Protein AF-0000000076895905 (afdb_homodimer)

Organism: Aegilops tauschii subsp. strangulata (NCBI:txid200361)

Secondary structure (DSSP, 8-state):
--------EEEPSSTT---EEEGGGHHHHHHH-TTPPEE--STT---EE-HHHHHHHHHHTS---EEEE-TT-EEEEEE-SSEEEEEETTTTEEEEEEEEEETTEEEEEEEEE-SS--SS--EEEEEEEEPPPTTS----EEEEEESSPEEE---S---GGGSS--EEE-GGG-B-SSS-BEEEEEEEEE-/--------EEE-SSTT---EEEGGGHHHHHHH-TTPPEE--STT---EE-HHHHHHHHHHTS---EEEE-TT-EEEEEE-SSEEEEEETTTTEEEEEEEEEETTEEEEEEEEE-SS--SS--EEEEEEEEPPPTTS----EEEEEESSPEEE---S---GGGSS--EEE-GGG-BSSSS-BEEEEEEEEE-

Sequence (382 aa):
MDDVVLSSEMKCSYDGCQSYVPYHELDGHQRVCPHAPCFCMEPGCGFCGPPPALLGHLSVVHSVPVQKVQYGNVHRLRLSEAQCLLHAEEDDSVFLLAVGALGMATVVSAVCICAGASLEPRHAVKLRANGPPPPSSAAGSILLDTKAVTNSNRPGEVAVEELPSFLMVPPAYLAGSGASEVSLDVRIDRVMDDVVLSSEMKCSYDGCQSYVPYHELDGHQRVCPHAPCFCMEPGCGFCGPPPALLGHLSVVHSVPVQKVQYGNVHRLRLSEAQCLLHAEEDDSVFLLAVGALGMATVVSAVCICAGASLEPRHAVKLRANGPPPPSSAAGSILLDTKAVTNSNRPGEVAVEELPSFLMVPPAYLAGSGASEVSLDVRIDRV

Radius of gyration: 26.9 Å; Cα contacts (8 Å, |Δi|>4): 954; chains: 2; bounding box: 60×104×54 Å

Solvent-accessible surface area (backbone atoms only — not comparable to full-atom values): 20151 Å² total; per-residue (Å²): 129,80,79,67,73,67,70,56,60,35,68,52,86,35,70,87,43,85,50,64,34,40,62,92,44,41,66,64,47,54,44,42,26,73,41,28,58,21,34,37,39,50,76,94,50,83,54,65,30,52,53,63,56,43,52,52,43,40,35,67,76,66,60,37,50,77,40,81,47,54,73,75,42,78,43,83,43,76,42,71,58,54,51,37,36,36,36,30,70,90,78,60,45,38,31,39,39,35,44,43,73,58,87,80,24,38,32,39,26,61,32,31,44,35,35,16,56,55,87,65,58,49,31,20,38,36,42,34,37,53,27,46,64,75,90,79,25,49,34,26,37,37,37,30,40,31,66,24,39,48,66,41,35,58,64,33,67,78,60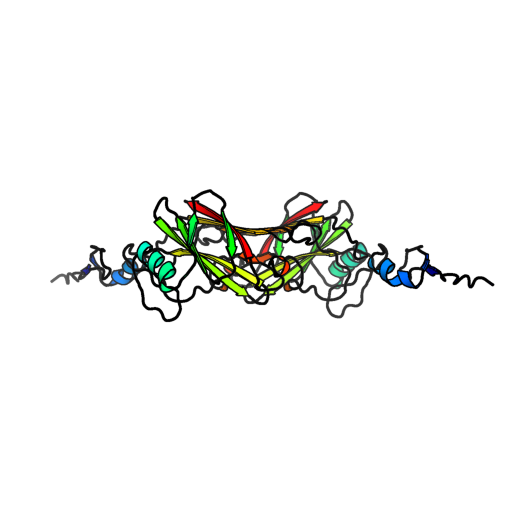,44,89,74,43,66,56,57,37,62,42,46,59,60,36,42,46,71,103,63,73,67,24,42,53,34,38,39,29,41,35,79,94,130,80,79,68,74,68,69,58,60,36,66,50,86,35,70,89,44,84,51,67,33,41,63,91,44,40,67,64,47,54,45,42,27,73,40,28,58,20,33,38,40,50,75,93,51,82,54,65,28,52,52,64,55,42,52,50,45,41,35,68,76,66,60,38,51,76,41,80,47,54,73,75,40,79,43,83,42,78,43,70,57,54,52,36,36,36,36,29,70,91,78,59,46,40,32,39,39,35,44,45,72,56,88,80,24,38,31,37,27,60,31,31,44,35,35,16,58,56,86,66,58,50,30,20,39,36,41,35,37,54,27,45,63,74,89,79,24,48,33,25,37,38,36,27,40,31,66,24,38,48,66,40,35,57,64,32,67,80,59,44,90,74,42,65,55,57,38,62,41,46,58,59,35,41,46,71,103,62,74,68,25,42,51,34,38,40,29,40,34,79,94

Structure (mmCIF, N/CA/C/O backbone):
data_AF-0000000076895905-model_v1
#
loop_
_entity.id
_entity.type
_entity.pdbx_description
1 polymer 'SIAH-type domain-containing protein'
#
loop_
_atom_site.group_PDB
_atom_site.id
_atom_site.type_symbol
_atom_site.label_atom_id
_atom_site.label_alt_id
_atom_site.label_comp_id
_atom_site.label_asym_id
_atom_site.label_entity_id
_atom_site.label_seq_id
_atom_site.pdbx_PDB_ins_code
_atom_site.Cartn_x
_atom_site.Cartn_y
_atom_site.Cartn_z
_atom_site.occupancy
_atom_site.B_iso_or_equiv
_atom_site.auth_seq_id
_atom_site.auth_comp_id
_atom_site.auth_asym_id
_atom_site.auth_atom_id
_atom_site.pdbx_PDB_model_num
ATOM 1 N N . MET A 1 1 ? -31.453 -49.281 -30.062 1 32.25 1 MET A N 1
ATOM 2 C CA . MET A 1 1 ? -30.047 -48.906 -30.188 1 32.25 1 MET A CA 1
ATOM 3 C C . MET A 1 1 ? -29.719 -47.688 -29.328 1 32.25 1 MET A C 1
ATOM 5 O O . MET A 1 1 ? -30.188 -46.594 -29.609 1 32.25 1 MET A O 1
ATOM 9 N N . ASP A 1 2 ? -29.703 -47.781 -28.047 1 40.47 2 ASP A N 1
ATOM 10 C CA . ASP A 1 2 ? -29.375 -46.719 -27.109 1 40.47 2 ASP A CA 1
ATOM 11 C C . ASP A 1 2 ? -28.078 -46.031 -27.484 1 40.47 2 ASP A C 1
ATOM 13 O O . ASP A 1 2 ? -27.047 -46.688 -27.703 1 40.47 2 ASP A O 1
ATOM 17 N N . ASP A 1 3 ? -28.047 -45 -28.281 1 42.84 3 ASP A N 1
ATOM 18 C CA . ASP A 1 3 ? -26.906 -44.156 -28.578 1 42.84 3 ASP A CA 1
ATOM 19 C C . ASP A 1 3 ? -25.984 -44 -27.359 1 42.84 3 ASP A C 1
ATOM 21 O O . ASP A 1 3 ? -26.344 -43.375 -26.375 1 42.84 3 ASP A O 1
ATOM 25 N N . VAL A 1 4 ? -25.438 -44.969 -26.953 1 50.47 4 VAL A N 1
ATOM 26 C CA . VAL A 1 4 ? -24.312 -44.875 -26.031 1 50.47 4 VAL A CA 1
ATOM 27 C C . VAL A 1 4 ? -23.375 -43.75 -26.5 1 50.47 4 VAL A C 1
ATOM 29 O O . VAL A 1 4 ? -22.734 -43.875 -27.547 1 50.47 4 VAL A O 1
ATOM 32 N N . VAL A 1 5 ? -23.766 -42.594 -26.562 1 50 5 VAL A N 1
ATOM 33 C CA . VAL A 1 5 ? -22.75 -41.531 -26.688 1 50 5 VAL A CA 1
ATOM 34 C C . VAL A 1 5 ? -21.484 -41.969 -25.938 1 50 5 VAL A C 1
ATOM 36 O O . VAL A 1 5 ? -21.484 -42.062 -24.719 1 50 5 VAL A O 1
ATOM 39 N N . LEU A 1 6 ? -20.828 -43 -26.188 1 50.66 6 LEU A N 1
ATOM 40 C CA . LEU A 1 6 ? -19.516 -43.375 -25.672 1 50.66 6 LEU A CA 1
ATOM 41 C C . LEU A 1 6 ? -18.656 -42.156 -25.438 1 50.66 6 LEU A C 1
ATOM 43 O O . LEU A 1 6 ? -18.328 -41.438 -26.391 1 50.66 6 LEU A O 1
ATOM 47 N N . SER A 1 7 ? -18.969 -41.406 -24.484 1 57.88 7 SER A N 1
ATOM 48 C CA . SER A 1 7 ? -18.172 -40.25 -24.125 1 57.88 7 SER A CA 1
ATOM 49 C C . SER A 1 7 ? -16.688 -40.531 -24.328 1 57.88 7 SER A C 1
ATOM 51 O O . SER A 1 7 ? -16.109 -41.375 -23.641 1 57.88 7 SER A O 1
ATOM 53 N N . SER A 1 8 ? -16.203 -40.594 -25.547 1 77.75 8 SER A N 1
ATOM 54 C CA . SER A 1 8 ? -14.805 -40.781 -25.875 1 77.75 8 SER A CA 1
ATOM 55 C C . SER A 1 8 ? -13.898 -40.031 -24.906 1 77.75 8 SER A C 1
ATOM 57 O O . SER A 1 8 ? -14.133 -38.875 -24.594 1 77.75 8 SER A O 1
ATOM 59 N N . GLU A 1 9 ? -13.297 -40.844 -24.047 1 86 9 GLU A N 1
ATOM 60 C CA . GLU A 1 9 ? -12.32 -40.281 -23.125 1 86 9 GLU A CA 1
ATOM 61 C C . GLU A 1 9 ? -11.031 -39.906 -23.844 1 86 9 GLU A C 1
ATOM 63 O O . GLU A 1 9 ? -10.672 -40.531 -24.859 1 86 9 GLU A O 1
ATOM 68 N N . MET A 1 10 ? -10.672 -38.812 -23.609 1 89.5 10 MET A N 1
ATOM 69 C CA . MET A 1 10 ? -9.398 -38.312 -24.141 1 89.5 10 MET A CA 1
ATOM 70 C C . MET A 1 10 ? -8.336 -38.281 -23.062 1 89.5 10 MET A C 1
ATOM 72 O O . MET A 1 10 ? -8.633 -37.969 -21.906 1 89.5 10 MET A O 1
ATOM 76 N N . LYS A 1 11 ? -7.191 -38.656 -23.438 1 90.69 11 LYS A N 1
ATOM 77 C CA . LYS A 1 11 ? -6.07 -38.562 -22.516 1 90.69 11 LYS A CA 1
ATOM 78 C C . LYS A 1 11 ? -5.598 -37.125 -22.344 1 90.69 11 LYS A C 1
ATOM 80 O O . LYS A 1 11 ? -5.543 -36.375 -23.328 1 90.69 11 LYS A O 1
ATOM 85 N N . CYS A 1 12 ? -5.309 -36.719 -21.141 1 91.19 12 CYS A N 1
ATOM 86 C CA . CYS A 1 12 ? -4.691 -35.406 -20.906 1 91.19 12 CYS A CA 1
ATOM 87 C C . CYS A 1 12 ? -3.389 -35.281 -21.688 1 91.19 12 CYS A C 1
ATOM 89 O O . CYS A 1 12 ? -2.586 -36.219 -21.734 1 91.19 12 CYS A O 1
ATOM 91 N N . SER A 1 13 ? -3.182 -34.188 -22.344 1 87.62 13 SER A N 1
ATOM 92 C CA . SER A 1 13 ? -2.037 -33.969 -23.219 1 87.62 13 SER A CA 1
ATOM 93 C C . SER A 1 13 ? -0.777 -33.656 -22.422 1 87.62 13 SER A C 1
ATOM 95 O O . SER A 1 13 ? 0.329 -33.656 -22.969 1 87.62 13 SER A O 1
ATOM 97 N N . TYR A 1 14 ? -0.902 -33.438 -21.141 1 88.38 14 TYR A N 1
ATOM 98 C CA . TYR A 1 14 ? 0.27 -33.062 -20.359 1 88.38 14 TYR A CA 1
ATOM 99 C C . TYR A 1 14 ? 1.076 -34.281 -19.953 1 88.38 14 TYR A C 1
ATOM 101 O O . TYR A 1 14 ? 0.521 -35.25 -19.422 1 88.38 14 TYR A O 1
ATOM 109 N N . ASP A 1 15 ? 2.312 -34.062 -20.203 1 81.75 15 ASP A N 1
ATOM 110 C CA . ASP A 1 15 ? 3.209 -35.188 -19.875 1 81.75 15 ASP A CA 1
ATOM 111 C C . ASP A 1 15 ? 3.113 -35.531 -18.406 1 81.75 15 ASP A C 1
ATOM 113 O O . ASP A 1 15 ? 3.125 -34.656 -17.531 1 81.75 15 ASP A O 1
ATOM 117 N N . GLY A 1 16 ? 2.957 -36.75 -18.188 1 84.06 16 GLY A N 1
ATOM 118 C CA . GLY A 1 16 ? 2.918 -37.25 -16.812 1 84.06 16 GLY A CA 1
ATOM 119 C C . GLY A 1 16 ? 1.508 -37.469 -16.297 1 84.06 16 GLY A C 1
ATOM 120 O O . GLY A 1 16 ? 1.31 -38.188 -15.32 1 84.06 16 GLY A O 1
ATOM 121 N N . CYS A 1 17 ? 0.601 -36.688 -16.938 1 88.88 17 CYS A N 1
ATOM 122 C CA . CYS A 1 17 ? -0.776 -36.938 -16.516 1 88.88 17 CYS A CA 1
ATOM 123 C C . CYS A 1 17 ? -1.335 -38.188 -17.125 1 88.88 17 CYS A C 1
ATOM 125 O O . CYS A 1 17 ? -1.248 -38.406 -18.344 1 88.88 17 CYS A O 1
ATOM 127 N N . GLN A 1 18 ? -1.965 -39.125 -16.359 1 89.88 18 GLN A N 1
ATOM 128 C CA . GLN A 1 18 ? -2.479 -40.406 -16.828 1 89.88 18 GLN A CA 1
ATOM 129 C C . GLN A 1 18 ? -4.004 -40.406 -16.859 1 89.88 18 GLN A C 1
ATOM 131 O O . GLN A 1 18 ? -4.625 -41.469 -17.016 1 89.88 18 GLN A O 1
ATOM 136 N N . SER A 1 19 ? -4.438 -39.156 -16.766 1 88.94 19 SER A N 1
ATOM 137 C CA . SER A 1 19 ? -5.891 -39.094 -16.672 1 88.94 19 SER A CA 1
ATOM 138 C C . SER A 1 19 ? -6.543 -39.156 -18.047 1 88.94 19 SER A C 1
ATOM 140 O O . SER A 1 19 ? -6.004 -38.656 -19.031 1 88.94 19 SER A O 1
ATOM 142 N N . TYR A 1 20 ? -7.641 -39.875 -18.125 1 90.5 20 TYR A N 1
ATOM 143 C CA . TYR A 1 20 ? -8.562 -39.875 -19.25 1 90.5 20 TYR A CA 1
ATOM 144 C C . TYR A 1 20 ? -9.883 -39.219 -18.875 1 90.5 20 TYR A C 1
ATOM 146 O O . TYR A 1 20 ? -10.523 -39.594 -17.906 1 90.5 20 TYR A O 1
ATOM 154 N N . VAL A 1 21 ? -10.117 -38.188 -19.578 1 90.12 21 VAL A N 1
ATOM 155 C CA . VAL A 1 21 ? -11.32 -37.438 -19.266 1 90.12 21 VAL A CA 1
ATOM 156 C C . VAL A 1 21 ? -12.18 -37.281 -20.516 1 90.12 21 VAL A C 1
ATOM 158 O O . VAL A 1 21 ? -11.672 -37.281 -21.641 1 90.12 21 VAL A O 1
ATOM 161 N N . PRO A 1 22 ? -13.469 -37.219 -20.203 1 90.19 22 PRO A N 1
ATOM 162 C CA . PRO A 1 22 ? -14.32 -36.906 -21.359 1 90.19 22 PRO A CA 1
ATOM 163 C C . PRO A 1 22 ? -13.906 -35.625 -22.078 1 90.19 22 PRO A C 1
ATOM 165 O O . PRO A 1 22 ? -13.391 -34.719 -21.453 1 90.19 22 PRO A O 1
ATOM 168 N N . TYR A 1 23 ? -14.148 -35.625 -23.344 1 86.56 23 TYR A N 1
ATOM 169 C CA . TYR A 1 23 ? -13.719 -34.5 -24.203 1 86.56 23 TYR A CA 1
ATOM 170 C C . TYR A 1 23 ? -14.227 -33.188 -23.656 1 86.56 23 TYR A C 1
ATOM 172 O O . TYR A 1 23 ? -13.492 -32.188 -23.656 1 86.56 23 TYR A O 1
ATOM 180 N N . HIS A 1 24 ? -15.367 -33.156 -23.188 1 88.69 24 HIS A N 1
ATOM 181 C CA . HIS A 1 24 ? -15.977 -31.891 -22.766 1 88.69 24 HIS A CA 1
ATOM 182 C C . HIS A 1 24 ? -15.422 -31.438 -21.422 1 88.69 24 HIS A C 1
ATOM 184 O O . HIS A 1 24 ? -15.656 -30.297 -21 1 88.69 24 HIS A O 1
ATOM 190 N N . GLU A 1 25 ? -14.648 -32.25 -20.766 1 90.12 25 GLU A N 1
ATOM 191 C CA . GLU A 1 25 ? -14.062 -31.922 -19.484 1 90.12 25 GLU A CA 1
ATOM 192 C C . GLU A 1 25 ? -12.555 -31.688 -19.609 1 90.12 25 GLU A C 1
ATOM 194 O O . GLU A 1 25 ? -11.883 -31.391 -18.625 1 90.12 25 GLU A O 1
ATOM 199 N N . LEU A 1 26 ? -12.07 -31.844 -20.781 1 88.31 26 LEU A N 1
ATOM 200 C CA . LEU A 1 26 ? -10.633 -31.812 -21 1 88.31 26 LEU A CA 1
ATOM 201 C C . LEU A 1 26 ? -10.055 -30.453 -20.609 1 88.31 26 LEU A C 1
ATOM 203 O O . LEU A 1 26 ? -9.062 -30.375 -19.891 1 88.31 26 LEU A O 1
ATOM 207 N N . ASP A 1 27 ? -10.664 -29.406 -21.031 1 85.19 27 ASP A N 1
ATOM 208 C CA . ASP A 1 27 ? -10.188 -28.062 -20.719 1 85.19 27 ASP A CA 1
ATOM 209 C C . ASP A 1 27 ? -10.195 -27.812 -19.219 1 85.19 27 ASP A C 1
ATOM 211 O O . ASP A 1 27 ? -9.266 -27.219 -18.672 1 85.19 27 ASP A O 1
ATOM 215 N N . GLY A 1 28 ? -11.227 -28.172 -18.641 1 85.12 28 GLY A N 1
ATOM 216 C CA . GLY A 1 28 ? -11.328 -28.031 -17.203 1 85.12 28 GLY A CA 1
ATOM 217 C C . GLY A 1 28 ? -10.234 -28.781 -16.453 1 85.12 28 GLY A C 1
ATOM 218 O O . GLY A 1 28 ? -9.625 -28.234 -15.523 1 85.12 28 GLY A O 1
ATOM 219 N N . HIS A 1 29 ? -10.039 -29.969 -16.891 1 87.44 29 HIS A N 1
ATOM 220 C CA . HIS A 1 29 ? -8.992 -30.781 -16.266 1 87.44 29 HIS A CA 1
ATOM 221 C C . HIS A 1 29 ? -7.621 -30.141 -16.469 1 87.44 29 HIS A C 1
ATOM 223 O O . HIS A 1 29 ? -6.855 -30 -15.508 1 87.44 29 HIS A O 1
ATOM 229 N N . GLN A 1 30 ? -7.391 -29.781 -17.672 1 84.88 30 GLN A N 1
ATOM 230 C CA . GLN A 1 30 ? -6.07 -29.266 -18 1 84.88 30 GLN A CA 1
ATOM 231 C C . GLN A 1 30 ? -5.785 -27.953 -17.25 1 84.88 30 GLN A C 1
ATOM 233 O O . GLN A 1 30 ? -4.629 -27.656 -16.953 1 84.88 30 GLN A O 1
ATOM 238 N N . ARG A 1 31 ? -6.785 -27.297 -16.875 1 82.56 31 ARG A N 1
ATOM 239 C CA . ARG A 1 31 ? -6.629 -26.047 -16.141 1 82.56 31 ARG A CA 1
ATOM 240 C C . ARG A 1 31 ? -6.129 -26.312 -14.719 1 82.56 31 ARG A C 1
ATOM 242 O O . ARG A 1 31 ? -5.434 -25.484 -14.133 1 82.56 31 ARG A O 1
ATOM 249 N N . VAL A 1 32 ? -6.41 -27.438 -14.344 1 82.88 32 VAL A N 1
ATOM 250 C CA . VAL A 1 32 ? -6.082 -27.688 -12.945 1 82.88 32 VAL A CA 1
ATOM 251 C C . VAL A 1 32 ? -5.113 -28.859 -12.844 1 82.88 32 VAL A C 1
ATOM 253 O O . VAL A 1 32 ? -4.785 -29.312 -11.742 1 82.88 32 VAL A O 1
ATOM 256 N N . CYS A 1 33 ? -4.66 -29.406 -13.922 1 86.62 33 CYS A N 1
ATOM 257 C CA . CYS A 1 33 ? -3.803 -30.594 -13.938 1 86.62 33 CYS A CA 1
ATOM 258 C C . CYS A 1 33 ? -2.457 -30.297 -13.281 1 86.62 33 CYS A C 1
ATOM 260 O O . CYS A 1 33 ? -1.782 -29.328 -13.656 1 86.62 33 CYS A O 1
ATOM 262 N N . PRO A 1 34 ? -2.08 -31 -12.359 1 84.31 34 PRO A N 1
ATOM 263 C CA . PRO A 1 34 ? -0.791 -30.781 -11.703 1 84.31 34 PRO A CA 1
ATOM 264 C C . PRO A 1 34 ? 0.397 -31.016 -12.633 1 84.31 34 PRO A C 1
ATOM 266 O O . PRO A 1 34 ? 1.536 -30.719 -12.273 1 84.31 34 PRO A O 1
ATOM 269 N N . HIS A 1 35 ? 0.061 -31.516 -13.836 1 87.5 35 HIS A N 1
ATOM 270 C CA . HIS A 1 35 ? 1.135 -31.797 -14.781 1 87.5 35 HIS A CA 1
ATOM 271 C C . HIS A 1 35 ? 1.243 -30.719 -15.844 1 87.5 35 HIS A C 1
ATOM 273 O O . HIS A 1 35 ? 2.045 -30.828 -16.781 1 87.5 35 HIS A O 1
ATOM 279 N N . ALA A 1 36 ? 0.364 -29.797 -15.672 1 88.62 36 ALA A N 1
ATOM 280 C CA . ALA A 1 36 ? 0.445 -28.688 -16.609 1 88.62 36 ALA A CA 1
ATOM 281 C C . ALA A 1 36 ? 1.799 -27.984 -16.516 1 88.62 36 ALA A C 1
ATOM 283 O O . ALA A 1 36 ? 2.369 -27.859 -15.43 1 88.62 36 ALA A O 1
ATOM 284 N N . PRO A 1 37 ? 2.316 -27.594 -17.672 1 88.75 37 PRO A N 1
ATOM 285 C CA . PRO A 1 37 ? 3.607 -26.906 -17.625 1 88.75 37 PRO A CA 1
ATOM 286 C C . PRO A 1 37 ? 3.504 -25.5 -17.047 1 88.75 37 PRO A C 1
ATOM 288 O O . PRO A 1 37 ? 2.422 -24.906 -17.047 1 88.75 37 PRO A O 1
ATOM 291 N N . CYS A 1 38 ? 4.598 -25.094 -16.5 1 92.44 38 CYS A N 1
ATOM 292 C CA . CYS A 1 38 ? 4.793 -23.672 -16.172 1 92.44 38 CYS A CA 1
ATOM 293 C C . CYS A 1 38 ? 5.656 -22.984 -17.219 1 92.44 38 CYS A C 1
ATOM 295 O O . CYS A 1 38 ? 6.562 -23.609 -17.797 1 92.44 38 CYS A O 1
ATOM 297 N N . PHE A 1 39 ? 5.367 -21.781 -17.438 1 93.94 39 PHE A N 1
ATOM 298 C CA . PHE A 1 39 ? 6.02 -21.094 -18.531 1 93.94 39 PHE A CA 1
ATOM 299 C C . PHE A 1 39 ? 6.945 -19.984 -18.031 1 93.94 39 PHE A C 1
ATOM 301 O O . PHE A 1 39 ? 6.684 -19.391 -16.984 1 93.94 39 PHE A O 1
ATOM 308 N N . CYS A 1 40 ? 8.055 -19.781 -18.828 1 96.25 40 CYS A N 1
ATOM 309 C CA . CYS A 1 40 ? 8.969 -18.688 -18.531 1 96.25 40 CYS A CA 1
ATOM 310 C C . CYS A 1 40 ? 8.266 -17.344 -18.656 1 96.25 40 CYS A C 1
ATOM 312 O O . CYS A 1 40 ? 7.59 -17.078 -19.656 1 96.25 40 CYS A O 1
ATOM 314 N N . MET A 1 41 ? 8.43 -16.5 -17.672 1 92.81 41 MET A N 1
ATOM 315 C CA . MET A 1 41 ? 7.723 -15.227 -17.609 1 92.81 41 MET A CA 1
ATOM 316 C C . MET A 1 41 ? 8.516 -14.133 -18.312 1 92.81 41 MET A C 1
ATOM 318 O O . MET A 1 41 ? 8.055 -12.992 -18.422 1 92.81 41 MET A O 1
ATOM 322 N N . GLU A 1 42 ? 9.703 -14.461 -18.828 1 94.06 42 GLU A N 1
ATOM 323 C CA . GLU A 1 42 ? 10.484 -13.492 -19.594 1 94.06 42 GLU A CA 1
ATOM 324 C C . GLU A 1 42 ? 9.883 -13.266 -20.984 1 94.06 42 GLU A C 1
ATOM 326 O O . GLU A 1 42 ? 9.641 -14.219 -21.719 1 94.06 42 GLU A O 1
ATOM 331 N N . PRO A 1 43 ? 9.703 -11.992 -21.219 1 91.69 43 PRO A N 1
ATOM 332 C CA . PRO A 1 43 ? 9.102 -11.711 -22.516 1 91.69 43 PRO A CA 1
ATOM 333 C C . PRO A 1 43 ? 9.875 -12.328 -23.672 1 91.69 43 PRO A C 1
ATOM 335 O O . PRO A 1 43 ? 11.102 -12.18 -23.75 1 91.69 43 PRO A O 1
ATOM 338 N N . GLY A 1 44 ? 9.141 -13.008 -24.547 1 92.75 44 GLY A N 1
ATOM 339 C CA . GLY A 1 44 ? 9.734 -13.555 -25.766 1 92.75 44 GLY A CA 1
ATOM 340 C C . GLY A 1 44 ? 10.336 -14.93 -25.562 1 92.75 44 GLY A C 1
ATOM 341 O O . GLY A 1 44 ? 10.781 -15.562 -26.531 1 92.75 44 GLY A O 1
ATOM 342 N N . CYS A 1 45 ? 10.43 -15.375 -24.391 1 95.5 45 CYS A N 1
ATOM 343 C CA . CYS A 1 45 ? 11.023 -16.688 -24.141 1 95.5 45 CYS A CA 1
ATOM 344 C C . CYS A 1 45 ? 9.961 -17.781 -24.203 1 95.5 45 CYS A C 1
ATOM 346 O O . CYS A 1 45 ? 8.891 -17.656 -23.594 1 95.5 45 CYS A O 1
ATOM 348 N N . GLY A 1 46 ? 10.164 -18.922 -24.781 1 94.5 46 GLY A N 1
ATOM 349 C CA . GLY A 1 46 ? 9.203 -20 -25 1 94.5 46 GLY A CA 1
ATOM 350 C C . GLY A 1 46 ? 9.445 -21.203 -24.109 1 94.5 46 GLY A C 1
ATOM 351 O O . GLY A 1 46 ? 8.75 -22.219 -24.219 1 94.5 46 GLY A O 1
ATOM 352 N N . PHE A 1 47 ? 10.375 -21.078 -23.219 1 95.88 47 PHE A N 1
ATOM 353 C CA . PHE A 1 47 ? 10.695 -22.219 -22.344 1 95.88 47 PHE A CA 1
ATOM 354 C C . PHE A 1 47 ? 9.492 -22.594 -21.5 1 95.88 47 PHE A C 1
ATOM 356 O O . PHE A 1 47 ? 8.766 -21.734 -21.016 1 95.88 47 PHE A O 1
ATOM 363 N N . CYS A 1 48 ? 9.25 -23.828 -21.266 1 92.94 48 CYS A N 1
ATOM 364 C CA . CYS A 1 48 ? 8.234 -24.328 -20.344 1 92.94 48 CYS A CA 1
ATOM 365 C C . CYS A 1 48 ? 8.695 -25.625 -19.688 1 92.94 48 CYS A C 1
ATOM 367 O O . CYS A 1 48 ? 9.516 -26.359 -20.25 1 92.94 48 CYS A O 1
ATOM 369 N N . GLY A 1 49 ? 8.25 -25.891 -18.547 1 90.81 49 GLY A N 1
ATOM 370 C CA . GLY A 1 49 ? 8.586 -27.078 -17.766 1 90.81 49 GLY A CA 1
ATOM 371 C C . GLY A 1 49 ? 8.023 -27.047 -16.359 1 90.81 49 GLY A C 1
ATOM 372 O O . GLY A 1 49 ? 7.227 -26.172 -16.016 1 90.81 49 GLY A O 1
ATOM 373 N N . PRO A 1 50 ? 8.32 -28.094 -15.609 1 88.19 50 PRO A N 1
ATOM 374 C CA . PRO A 1 50 ? 7.895 -28.062 -14.211 1 88.19 50 PRO A CA 1
ATOM 375 C C . PRO A 1 50 ? 8.555 -26.938 -13.414 1 88.19 50 PRO A C 1
ATOM 377 O O . PRO A 1 50 ? 9.57 -26.391 -13.844 1 88.19 50 PRO A O 1
ATOM 380 N N . PRO A 1 51 ? 8.047 -26.641 -12.281 1 88.56 51 PRO A N 1
ATOM 381 C CA . PRO A 1 51 ? 8.516 -25.484 -11.508 1 88.56 51 PRO A CA 1
ATOM 382 C C . PRO A 1 51 ? 10.008 -25.547 -11.203 1 88.56 51 PRO A C 1
ATOM 384 O O . PRO A 1 51 ? 10.719 -24.547 -11.383 1 88.56 51 PRO A O 1
ATOM 387 N N . PRO A 1 52 ? 10.555 -26.641 -10.82 1 88 52 PRO A N 1
ATOM 388 C CA . PRO A 1 52 ? 12 -26.656 -10.562 1 88 52 PRO A CA 1
ATOM 389 C C . PRO A 1 52 ? 12.82 -26.375 -11.82 1 88 52 PRO A C 1
ATOM 391 O O . PRO A 1 52 ? 13.859 -25.719 -11.75 1 88 52 PRO A O 1
ATOM 394 N N . ALA A 1 53 ? 12.367 -26.922 -12.914 1 92.44 53 ALA A N 1
ATOM 395 C CA . ALA A 1 53 ? 13.07 -26.641 -14.164 1 92.44 53 ALA A CA 1
ATOM 396 C C . ALA A 1 53 ? 12.977 -25.172 -14.539 1 92.44 53 ALA A C 1
ATOM 398 O O . ALA A 1 53 ? 13.938 -24.594 -15.047 1 92.44 53 ALA A O 1
ATOM 399 N N . LEU A 1 54 ? 11.867 -24.656 -14.328 1 94.25 54 LEU A N 1
ATOM 400 C CA . LEU A 1 54 ? 11.664 -23.234 -14.602 1 94.25 54 LEU A CA 1
ATOM 401 C C . LEU A 1 54 ? 12.562 -22.375 -13.719 1 94.25 54 LEU A C 1
ATOM 403 O O . LEU A 1 54 ? 13.133 -21.391 -14.18 1 94.25 54 LEU A O 1
ATOM 407 N N . LEU A 1 55 ? 12.695 -22.75 -12.469 1 95.69 55 LEU A N 1
ATOM 408 C CA . LEU A 1 55 ? 13.594 -22.062 -11.539 1 95.69 55 LEU A CA 1
ATOM 409 C C . LEU A 1 55 ? 15.016 -22.016 -12.102 1 95.69 55 LEU A C 1
ATOM 411 O O . LEU A 1 55 ? 15.633 -20.953 -12.141 1 95.69 55 LEU A O 1
ATOM 415 N N . GLY A 1 56 ? 15.477 -23.188 -12.508 1 96.44 56 GLY A N 1
ATOM 416 C CA . GLY A 1 56 ? 16.797 -23.25 -13.102 1 96.44 56 GLY A CA 1
ATOM 417 C C . GLY A 1 56 ? 16.938 -22.406 -14.352 1 96.44 56 GLY A C 1
ATOM 418 O O . GLY A 1 56 ? 17.938 -21.703 -14.516 1 96.44 56 GLY A O 1
ATOM 419 N N . HIS A 1 57 ? 16 -22.438 -15.195 1 97.19 57 HIS A N 1
ATOM 420 C CA . HIS A 1 57 ? 16 -21.688 -16.453 1 97.19 57 HIS A CA 1
ATOM 421 C C . HIS A 1 57 ? 16.094 -20.188 -16.188 1 97.19 57 HIS A C 1
ATOM 423 O O . HIS A 1 57 ? 16.953 -19.5 -16.75 1 97.19 57 HIS A O 1
ATOM 429 N N . LEU A 1 58 ? 15.25 -19.688 -15.297 1 96.69 58 LEU A N 1
ATOM 430 C CA . LEU A 1 58 ? 15.195 -18.266 -14.992 1 96.69 58 LEU A CA 1
ATOM 431 C C . LEU A 1 58 ? 16.5 -17.797 -14.336 1 96.69 58 LEU A C 1
ATOM 433 O O . LEU A 1 58 ? 17.016 -16.734 -14.648 1 96.69 58 LEU A O 1
ATOM 437 N N . SER A 1 59 ? 17 -18.594 -13.523 1 97.19 59 SER A N 1
ATOM 438 C CA . SER A 1 59 ? 18.203 -18.234 -12.789 1 97.19 59 SER A CA 1
ATOM 439 C C . SER A 1 59 ? 19.438 -18.281 -13.695 1 97.19 59 SER A C 1
ATOM 441 O O . SER A 1 59 ? 20.281 -17.375 -13.664 1 97.19 59 SER A O 1
ATOM 443 N N . VAL A 1 60 ? 19.531 -19.219 -14.508 1 97.31 60 VAL A N 1
ATOM 444 C CA . VAL A 1 60 ? 20.75 -19.453 -15.258 1 97.31 60 VAL A CA 1
ATOM 445 C C . VAL A 1 60 ? 20.688 -18.734 -16.594 1 97.31 60 VAL A C 1
ATOM 447 O O . VAL A 1 60 ? 21.641 -18.047 -16.984 1 97.31 60 VAL A O 1
ATOM 450 N N . VAL A 1 61 ? 19.609 -18.891 -17.25 1 97.38 61 VAL A N 1
ATOM 451 C CA . VAL A 1 61 ? 19.5 -18.359 -18.609 1 97.38 61 VAL A CA 1
ATOM 452 C C . VAL A 1 61 ? 19.188 -16.875 -18.547 1 97.38 61 VAL A C 1
ATOM 454 O O . VAL A 1 61 ? 19.75 -16.094 -19.328 1 97.38 61 VAL A O 1
ATOM 457 N N . HIS A 1 62 ? 18.359 -16.484 -17.609 1 96.75 62 HIS A N 1
ATOM 458 C CA . HIS A 1 62 ? 17.922 -15.094 -17.594 1 96.75 62 HIS A CA 1
ATOM 459 C C . HIS A 1 62 ? 18.531 -14.352 -16.406 1 96.75 62 HIS A C 1
ATOM 461 O O . HIS A 1 62 ? 18.203 -13.188 -16.172 1 96.75 62 HIS A O 1
ATOM 467 N N . SER A 1 63 ? 19.312 -14.945 -15.617 1 96.81 63 SER A N 1
ATOM 468 C CA . SER A 1 63 ? 20.062 -14.359 -14.516 1 96.81 63 SER A CA 1
ATOM 469 C C . SER A 1 63 ? 19.125 -13.734 -13.477 1 96.81 63 SER A C 1
ATOM 471 O O . SER A 1 63 ? 19.438 -12.695 -12.898 1 96.81 63 SER A O 1
ATOM 473 N N . VAL A 1 64 ? 17.984 -14.305 -13.312 1 96.38 64 VAL A N 1
ATOM 474 C CA . VAL A 1 64 ? 17.078 -13.836 -12.266 1 96.38 64 VAL A CA 1
ATOM 475 C C . VAL A 1 64 ? 17.594 -14.273 -10.898 1 96.38 64 VAL A C 1
ATOM 477 O O . VAL A 1 64 ? 17.875 -15.453 -10.68 1 96.38 64 VAL A O 1
ATOM 480 N N . PRO A 1 65 ? 17.75 -13.312 -9.977 1 97 65 PRO A N 1
ATOM 481 C CA . PRO A 1 65 ? 18.25 -13.68 -8.656 1 97 65 PRO A CA 1
ATOM 482 C C . PRO A 1 65 ? 17.344 -14.664 -7.93 1 97 65 PRO A C 1
ATOM 484 O O . PRO A 1 65 ? 16.125 -14.602 -8.062 1 97 65 PRO A O 1
ATOM 487 N N . VAL A 1 66 ? 17.984 -15.516 -7.145 1 97.19 66 VAL A N 1
ATOM 488 C CA . VAL A 1 66 ? 17.266 -16.516 -6.367 1 97.19 66 VAL A CA 1
ATOM 489 C C . VAL A 1 66 ? 17.578 -16.344 -4.883 1 97.19 66 VAL A C 1
ATOM 491 O O . VAL A 1 66 ? 18.75 -16.219 -4.508 1 97.19 66 VAL A O 1
ATOM 494 N N . GLN A 1 67 ? 16.562 -16.344 -4.094 1 97.44 67 GLN A N 1
ATOM 495 C CA . GLN A 1 67 ? 16.672 -16.344 -2.639 1 97.44 67 GLN A CA 1
ATOM 496 C C . GLN A 1 67 ? 16.031 -17.578 -2.027 1 97.44 67 GLN A C 1
ATOM 498 O O . GLN A 1 67 ? 14.867 -17.875 -2.287 1 97.44 67 GLN A O 1
ATOM 503 N N . LYS A 1 68 ? 16.812 -18.266 -1.254 1 97.56 68 LYS A N 1
ATOM 504 C CA . LYS A 1 68 ? 16.234 -19.359 -0.494 1 97.56 68 LYS A CA 1
ATOM 505 C C . LYS A 1 68 ? 15.406 -18.844 0.683 1 97.56 68 LYS A C 1
ATOM 507 O O . LYS A 1 68 ? 15.805 -17.891 1.359 1 97.56 68 LYS A O 1
ATOM 512 N N . VAL A 1 69 ? 14.242 -19.531 0.888 1 97.62 69 VAL A N 1
ATOM 513 C CA . VAL A 1 69 ? 13.383 -19.078 1.986 1 97.62 69 VAL A CA 1
ATOM 514 C C . VAL A 1 69 ? 12.914 -20.297 2.791 1 97.62 69 VAL A C 1
ATOM 516 O O . VAL A 1 69 ? 12.875 -21.406 2.275 1 97.62 69 VAL A O 1
ATOM 519 N N . GLN A 1 70 ? 12.633 -20.031 4.09 1 97.62 70 GLN A N 1
ATOM 520 C CA . GLN A 1 70 ? 12 -20.984 4.992 1 97.62 70 GLN A CA 1
ATOM 521 C C . GLN A 1 70 ? 10.641 -20.484 5.457 1 97.62 70 GLN A C 1
ATOM 523 O O . GLN A 1 70 ? 10.492 -19.328 5.836 1 97.62 70 GLN A O 1
ATOM 528 N N . TYR A 1 71 ? 9.719 -21.438 5.418 1 96.81 71 TYR A N 1
ATOM 529 C CA . TYR A 1 71 ? 8.367 -21.031 5.812 1 96.81 71 TYR A CA 1
ATOM 530 C C . TYR A 1 71 ? 8.352 -20.5 7.238 1 96.81 71 TYR A C 1
ATOM 532 O O . TYR A 1 71 ? 9.023 -21.047 8.117 1 96.81 71 TYR A O 1
ATOM 540 N N . GLY A 1 72 ? 7.617 -19.453 7.465 1 96.69 72 GLY A N 1
ATOM 541 C CA . GLY A 1 72 ? 7.422 -18.906 8.797 1 96.69 72 GLY A CA 1
ATOM 542 C C . GLY A 1 72 ? 8.5 -17.922 9.203 1 96.69 72 GLY A C 1
ATOM 543 O O . GLY A 1 72 ? 8.336 -17.172 10.18 1 96.69 72 GLY A O 1
ATOM 544 N N . ASN A 1 73 ? 9.617 -17.922 8.484 1 97.75 73 ASN A N 1
ATOM 545 C CA . ASN A 1 73 ? 10.703 -17 8.789 1 97.75 73 ASN A CA 1
ATOM 546 C C . ASN A 1 73 ? 10.617 -15.727 7.945 1 97.75 73 ASN A C 1
ATOM 548 O O . ASN A 1 73 ? 10.188 -15.773 6.793 1 97.75 73 ASN A O 1
ATOM 552 N N . VAL A 1 74 ? 11.078 -14.68 8.57 1 98.12 74 VAL A N 1
ATOM 553 C CA . VAL A 1 74 ? 11.172 -13.422 7.84 1 98.12 74 VAL A CA 1
ATOM 554 C C . VAL A 1 74 ? 12.516 -13.336 7.121 1 98.12 74 VAL A C 1
ATOM 556 O O . VAL A 1 74 ? 13.562 -13.57 7.727 1 98.12 74 VAL A O 1
ATOM 559 N N . HIS A 1 75 ? 12.531 -12.992 5.844 1 97.88 75 HIS A N 1
ATOM 560 C CA . HIS A 1 75 ? 13.727 -12.773 5.039 1 97.88 75 HIS A CA 1
ATOM 561 C C . HIS A 1 75 ? 13.797 -11.328 4.547 1 97.88 75 HIS A C 1
ATOM 563 O O . HIS A 1 75 ? 12.852 -10.836 3.928 1 97.88 75 HIS A O 1
ATOM 569 N N . ARG A 1 76 ? 14.945 -10.68 4.809 1 96.19 76 ARG A N 1
ATOM 570 C CA . ARG A 1 76 ? 15.148 -9.305 4.355 1 96.19 76 ARG A CA 1
ATOM 571 C C . ARG A 1 76 ? 15.82 -9.273 2.986 1 96.19 76 ARG A C 1
ATOM 573 O O . ARG A 1 76 ? 16.891 -9.859 2.801 1 96.19 76 ARG A O 1
ATOM 580 N N . LEU A 1 77 ? 15.109 -8.562 2.055 1 94.94 77 LEU A N 1
ATOM 581 C CA . LEU A 1 77 ? 15.602 -8.508 0.685 1 94.94 77 LEU A CA 1
ATOM 582 C C . LEU A 1 77 ? 15.773 -7.062 0.23 1 94.94 77 LEU A C 1
ATOM 584 O O . LEU A 1 77 ? 15.086 -6.164 0.716 1 94.94 77 LEU A O 1
ATOM 588 N N . ARG A 1 78 ? 16.75 -6.871 -0.606 1 92.81 78 ARG A N 1
ATOM 589 C CA . ARG A 1 78 ? 16.891 -5.625 -1.354 1 92.81 78 ARG A CA 1
ATOM 590 C C . ARG A 1 78 ? 16.609 -5.844 -2.838 1 92.81 78 ARG A C 1
ATOM 592 O O . ARG A 1 78 ? 17.391 -6.5 -3.531 1 92.81 78 ARG A O 1
ATOM 599 N N . LEU A 1 79 ? 15.422 -5.305 -3.209 1 92 79 LEU A N 1
ATOM 600 C CA . LEU A 1 79 ? 15 -5.547 -4.582 1 92 79 LEU A CA 1
ATOM 601 C C . LEU A 1 79 ? 15.391 -4.383 -5.484 1 92 79 LEU A C 1
ATOM 603 O O . LEU A 1 79 ? 14.984 -3.242 -5.246 1 92 79 LEU A O 1
ATOM 607 N N . SER A 1 80 ? 16.172 -4.617 -6.402 1 86.25 80 SER A N 1
ATOM 608 C CA . SER A 1 80 ? 16.562 -3.611 -7.379 1 86.25 80 SER A CA 1
ATOM 609 C C . SER A 1 80 ? 16.125 -3.998 -8.789 1 86.25 80 SER A C 1
ATOM 611 O O . SER A 1 80 ? 16.016 -3.143 -9.664 1 86.25 80 SER A O 1
ATOM 613 N N . GLU A 1 81 ? 15.867 -5.305 -8.914 1 85.12 81 GLU A N 1
ATOM 614 C CA . GLU A 1 81 ? 15.43 -5.828 -10.203 1 85.12 81 GLU A CA 1
ATOM 615 C C . GLU A 1 81 ? 13.914 -5.98 -10.25 1 85.12 81 GLU A C 1
ATOM 617 O O . GLU A 1 81 ? 13.25 -5.945 -9.211 1 85.12 81 GLU A O 1
ATOM 622 N N . ALA A 1 82 ? 13.492 -6.211 -11.438 1 91.25 82 ALA A N 1
ATOM 623 C CA . ALA A 1 82 ? 12.055 -6.336 -11.656 1 91.25 82 ALA A CA 1
ATOM 624 C C . ALA A 1 82 ? 11.531 -7.676 -11.141 1 91.25 82 ALA A C 1
ATOM 626 O O . ALA A 1 82 ? 10.328 -7.84 -10.93 1 91.25 82 ALA A O 1
ATOM 627 N N . GLN A 1 83 ? 12.508 -8.602 -10.977 1 94.62 83 GLN A N 1
ATOM 628 C CA . GLN A 1 83 ? 12.094 -9.93 -10.555 1 94.62 83 GLN A CA 1
ATOM 629 C C . GLN A 1 83 ? 13.094 -10.539 -9.578 1 94.62 83 GLN A C 1
ATOM 631 O O . GLN A 1 83 ? 14.297 -10.297 -9.68 1 94.62 83 GLN A O 1
ATOM 636 N N . CYS A 1 84 ? 12.5 -11.398 -8.719 1 96.75 84 CYS A N 1
ATOM 637 C CA . CYS A 1 84 ? 13.297 -12.211 -7.805 1 96.75 84 CYS A CA 1
ATOM 638 C C . CYS A 1 84 ? 12.594 -13.539 -7.516 1 96.75 84 CYS A C 1
ATOM 640 O O . CYS A 1 84 ? 11.398 -13.562 -7.25 1 96.75 84 CYS A O 1
ATOM 642 N N . LEU A 1 85 ? 13.352 -14.57 -7.574 1 97.38 85 LEU A N 1
ATOM 643 C CA . LEU A 1 85 ? 12.789 -15.891 -7.285 1 97.38 85 LEU A CA 1
ATOM 644 C C . LEU A 1 85 ? 13.008 -16.266 -5.824 1 97.38 85 LEU A C 1
ATOM 646 O O . LEU A 1 85 ? 14.078 -16.016 -5.27 1 97.38 85 LEU A O 1
ATOM 650 N N . LEU A 1 86 ? 11.969 -16.797 -5.273 1 97.81 86 LEU A N 1
ATOM 651 C CA . LEU A 1 86 ? 12.055 -17.406 -3.947 1 97.81 86 LEU A CA 1
ATOM 652 C C . LEU A 1 86 ? 11.906 -18.922 -4.027 1 97.81 86 LEU A C 1
ATOM 654 O O . LEU A 1 86 ? 10.953 -19.422 -4.633 1 97.81 86 LEU A O 1
ATOM 658 N N . HIS A 1 87 ? 12.805 -19.578 -3.443 1 97.5 87 HIS A N 1
ATOM 659 C CA . HIS A 1 87 ? 12.781 -21.031 -3.445 1 97.5 87 HIS A CA 1
ATOM 660 C C . HIS A 1 87 ? 12.617 -21.594 -2.033 1 97.5 87 HIS A C 1
ATOM 662 O O . HIS A 1 87 ? 13.492 -21.406 -1.186 1 97.5 87 HIS A O 1
ATOM 668 N N . ALA A 1 88 ? 11.492 -22.219 -1.78 1 95.81 88 ALA A N 1
ATOM 669 C CA . ALA A 1 88 ? 11.273 -22.922 -0.516 1 95.81 88 ALA A CA 1
ATOM 670 C C . ALA A 1 88 ? 11.828 -24.344 -0.572 1 95.81 88 ALA A C 1
ATOM 672 O O . ALA A 1 88 ? 11.219 -25.234 -1.177 1 95.81 88 ALA A O 1
ATOM 673 N N . GLU A 1 89 ? 12.836 -24.547 0.094 1 90.06 89 GLU A N 1
ATOM 674 C CA . GLU A 1 89 ? 13.531 -25.828 -0.015 1 90.06 89 GLU A CA 1
ATOM 675 C C . GLU A 1 89 ? 12.734 -26.953 0.625 1 90.06 89 GLU A C 1
ATOM 677 O O . GLU A 1 89 ? 12.883 -28.125 0.253 1 90.06 89 GLU A O 1
ATOM 682 N N . GLU A 1 90 ? 11.93 -26.625 1.562 1 92.75 90 GLU A N 1
ATOM 683 C CA . GLU A 1 90 ? 11.141 -27.625 2.283 1 92.75 90 GLU A CA 1
ATOM 684 C C . GLU A 1 90 ? 10.32 -28.484 1.322 1 92.75 90 GLU A C 1
ATOM 686 O O . GLU A 1 90 ? 10.18 -29.688 1.523 1 92.75 90 GLU A O 1
ATOM 691 N N . ASP A 1 91 ? 9.75 -27.922 0.337 1 91.88 91 ASP A N 1
ATOM 692 C CA . ASP A 1 91 ? 8.938 -28.688 -0.593 1 91.88 91 ASP A CA 1
ATOM 693 C C . ASP A 1 91 ? 9.258 -28.328 -2.041 1 91.88 91 ASP A C 1
ATOM 695 O O . ASP A 1 91 ? 8.516 -28.688 -2.957 1 91.88 91 ASP A O 1
ATOM 699 N N . ASP A 1 92 ? 10.281 -27.531 -2.238 1 91.62 92 ASP A N 1
ATOM 700 C CA . ASP A 1 92 ? 10.781 -27.156 -3.553 1 91.62 92 ASP A CA 1
ATOM 701 C C . ASP A 1 92 ? 9.797 -26.234 -4.277 1 91.62 92 ASP A C 1
ATOM 703 O O . ASP A 1 92 ? 9.75 -26.219 -5.508 1 91.62 92 ASP A O 1
ATOM 707 N N . SER A 1 93 ? 8.953 -25.547 -3.525 1 93.12 93 SER A N 1
ATOM 708 C CA . SER A 1 93 ? 8.07 -24.547 -4.133 1 93.12 93 SER A CA 1
ATOM 709 C C . SER A 1 93 ? 8.844 -23.328 -4.609 1 93.12 93 SER A C 1
ATOM 711 O O . SER A 1 93 ? 9.859 -22.969 -4.02 1 93.12 93 SER A O 1
ATOM 713 N N . VAL A 1 94 ? 8.258 -22.75 -5.691 1 94.56 94 VAL A N 1
ATOM 714 C CA . VAL A 1 94 ? 8.906 -21.594 -6.293 1 94.56 94 VAL A CA 1
ATOM 715 C C . VAL A 1 94 ? 7.926 -20.422 -6.344 1 94.56 94 VAL A C 1
ATOM 717 O O . VAL A 1 94 ? 6.781 -20.578 -6.777 1 94.56 94 VAL A O 1
ATOM 720 N N . PHE A 1 95 ? 8.453 -19.312 -5.863 1 95.5 95 PHE A N 1
ATOM 721 C CA . PHE A 1 95 ? 7.664 -18.078 -5.93 1 95.5 95 PHE A CA 1
ATOM 722 C C . PHE A 1 95 ? 8.398 -17.016 -6.73 1 95.5 95 PHE A C 1
ATOM 724 O O . PHE A 1 95 ? 9.625 -17.016 -6.812 1 95.5 95 PHE A O 1
ATOM 731 N N . LEU A 1 96 ? 7.613 -16.203 -7.301 1 95.88 96 LEU A N 1
ATOM 732 C CA . LEU A 1 96 ? 8.141 -15.023 -7.992 1 95.88 96 LEU A CA 1
ATOM 733 C C . LEU A 1 96 ? 7.715 -13.742 -7.301 1 95.88 96 LEU A C 1
ATOM 735 O O . LEU A 1 96 ? 6.52 -13.5 -7.113 1 95.88 96 LEU A O 1
ATOM 739 N N . LEU A 1 97 ? 8.711 -12.984 -6.855 1 96.5 97 LEU A N 1
ATOM 740 C CA . LEU A 1 97 ? 8.445 -11.594 -6.5 1 96.5 97 LEU A CA 1
ATOM 741 C C . LEU A 1 97 ? 8.523 -10.695 -7.73 1 96.5 97 LEU A C 1
ATOM 743 O O . LEU A 1 97 ? 9.594 -10.555 -8.328 1 96.5 97 LEU A O 1
ATOM 747 N N . ALA A 1 98 ? 7.441 -10.164 -8.031 1 94.81 98 ALA A N 1
ATOM 748 C CA . ALA A 1 98 ? 7.387 -9.266 -9.18 1 94.81 98 ALA A CA 1
ATOM 749 C C . ALA A 1 98 ? 7.352 -7.805 -8.734 1 94.81 98 ALA A C 1
ATOM 751 O O . ALA A 1 98 ? 6.598 -7.445 -7.824 1 94.81 98 ALA A O 1
ATOM 752 N N . VAL A 1 99 ? 8.211 -7.004 -9.398 1 93.69 99 VAL A N 1
ATOM 753 C CA . VAL A 1 99 ? 8.305 -5.578 -9.086 1 93.69 99 VAL A CA 1
ATOM 754 C C . VAL A 1 99 ? 7.895 -4.758 -10.312 1 93.69 99 VAL A C 1
ATOM 756 O O . VAL A 1 99 ? 8.32 -5.051 -11.43 1 93.69 99 VAL A O 1
ATOM 759 N N . GLY A 1 100 ? 6.992 -3.809 -10.062 1 91.81 100 GLY A N 1
ATOM 760 C CA . GLY A 1 100 ? 6.566 -2.889 -11.102 1 91.81 100 GLY A CA 1
ATOM 761 C C . GLY A 1 100 ? 6.457 -1.453 -10.625 1 91.81 100 GLY A C 1
ATOM 762 O O . GLY A 1 100 ? 6.988 -1.104 -9.57 1 91.81 100 GLY A O 1
ATOM 763 N N . ALA A 1 101 ? 5.922 -0.694 -11.578 1 89.69 101 ALA A N 1
ATOM 764 C CA . ALA A 1 101 ? 5.746 0.72 -11.258 1 89.69 101 ALA A CA 1
ATOM 765 C C . ALA A 1 101 ? 4.309 1.166 -11.508 1 89.69 101 ALA A C 1
ATOM 767 O O . ALA A 1 101 ? 3.693 0.765 -12.5 1 89.69 101 ALA A O 1
ATOM 768 N N . LEU A 1 102 ? 3.805 1.886 -10.578 1 88.94 102 LEU A N 1
ATOM 769 C CA . LEU A 1 102 ? 2.555 2.619 -10.742 1 88.94 102 LEU A CA 1
ATOM 770 C C . LEU A 1 102 ? 2.746 4.098 -10.414 1 88.94 102 LEU A C 1
ATOM 772 O O . LEU A 1 102 ? 2.842 4.477 -9.25 1 88.94 102 LEU A O 1
ATOM 776 N N . GLY A 1 103 ? 2.797 4.898 -11.5 1 84.62 103 GLY A N 1
ATOM 777 C CA . GLY A 1 103 ? 3.252 6.262 -11.273 1 84.62 103 GLY A CA 1
ATOM 778 C C . GLY A 1 103 ? 4.664 6.34 -10.727 1 84.62 103 GLY A C 1
ATOM 779 O O . GLY A 1 103 ? 5.586 5.73 -11.281 1 84.62 103 GLY A O 1
ATOM 780 N N . MET A 1 104 ? 4.781 7.07 -9.578 1 86.19 104 MET A N 1
ATOM 781 C CA . MET A 1 104 ? 6.105 7.195 -8.977 1 86.19 104 MET A CA 1
ATOM 782 C C . MET A 1 104 ? 6.316 6.121 -7.91 1 86.19 104 MET A C 1
ATOM 784 O O . MET A 1 104 ? 7.402 6.02 -7.332 1 86.19 104 MET A O 1
ATOM 788 N N . ALA A 1 105 ? 5.316 5.387 -7.723 1 88.19 105 ALA A N 1
ATOM 789 C CA . ALA A 1 105 ? 5.418 4.375 -6.672 1 88.19 105 ALA A CA 1
ATOM 790 C C . ALA A 1 105 ? 5.867 3.033 -7.246 1 88.19 105 ALA A C 1
ATOM 792 O O . ALA A 1 105 ? 5.691 2.77 -8.438 1 88.19 105 ALA A O 1
ATOM 793 N N . THR A 1 106 ? 6.473 2.307 -6.391 1 92.12 106 THR A N 1
ATOM 794 C CA . THR A 1 106 ? 6.855 0.946 -6.746 1 92.12 106 THR A CA 1
ATOM 795 C C . THR A 1 106 ? 5.852 -0.061 -6.191 1 92.12 106 THR A C 1
ATOM 797 O O . THR A 1 106 ? 5.395 0.072 -5.055 1 92.12 106 THR A O 1
ATOM 800 N N . VAL A 1 107 ? 5.48 -1.058 -7.031 1 93.69 107 VAL A N 1
ATOM 801 C CA . VAL A 1 107 ? 4.551 -2.084 -6.578 1 93.69 107 VAL A CA 1
ATOM 802 C C . VAL A 1 107 ? 5.242 -3.445 -6.578 1 93.69 107 VAL A C 1
ATOM 804 O O . VAL A 1 107 ? 6.047 -3.74 -7.465 1 93.69 107 VAL A O 1
ATOM 807 N N . VAL A 1 108 ? 4.922 -4.246 -5.547 1 95.31 108 VAL A N 1
ATOM 808 C CA . VAL A 1 108 ? 5.512 -5.574 -5.406 1 95.31 108 VAL A CA 1
ATOM 809 C C . VAL A 1 108 ? 4.418 -6.598 -5.117 1 95.31 108 VAL A C 1
ATOM 811 O O . VAL A 1 108 ? 3.508 -6.34 -4.324 1 95.31 108 VAL A O 1
ATOM 814 N N . SER A 1 109 ? 4.473 -7.734 -5.727 1 94.19 109 SER A N 1
ATOM 815 C CA . SER A 1 109 ? 3.574 -8.844 -5.43 1 94.19 109 SER A CA 1
ATOM 816 C C . SER A 1 109 ? 4.297 -10.188 -5.547 1 94.19 109 SER A C 1
ATOM 818 O O . SER A 1 109 ? 5.383 -10.266 -6.121 1 94.19 109 SER A O 1
ATOM 820 N N . ALA A 1 110 ? 3.684 -11.172 -4.934 1 94.5 110 ALA A N 1
ATOM 821 C CA . ALA A 1 110 ? 4.219 -12.523 -5.008 1 94.5 110 ALA A CA 1
ATOM 822 C C . ALA A 1 110 ? 3.227 -13.469 -5.684 1 94.5 110 ALA A C 1
ATOM 824 O O . ALA A 1 110 ? 2.018 -13.383 -5.449 1 94.5 110 ALA A O 1
ATOM 825 N N . VAL A 1 111 ? 3.783 -14.289 -6.508 1 92.44 111 VAL A N 1
ATOM 826 C CA . VAL A 1 111 ? 2.977 -15.359 -7.09 1 92.44 111 VAL A CA 1
ATOM 827 C C . VAL A 1 111 ? 3.672 -16.703 -6.883 1 92.44 111 VAL A C 1
ATOM 829 O O . VAL A 1 111 ? 4.898 -16.766 -6.777 1 92.44 111 VAL A O 1
ATOM 832 N N . CYS A 1 112 ? 2.867 -17.688 -6.793 1 92.38 112 CYS A N 1
ATOM 833 C CA . CYS A 1 112 ? 3.398 -19.047 -6.723 1 92.38 112 CYS A CA 1
ATOM 834 C C . CYS A 1 112 ? 3.428 -19.688 -8.102 1 92.38 112 CYS A C 1
ATOM 836 O O . CYS A 1 112 ? 2.398 -19.781 -8.773 1 92.38 112 CYS A O 1
ATOM 838 N N . ILE A 1 113 ? 4.625 -20.094 -8.461 1 91.44 113 ILE A N 1
ATOM 839 C CA . ILE A 1 113 ? 4.754 -20.781 -9.734 1 91.44 113 ILE A CA 1
ATOM 840 C C . ILE A 1 113 ? 4.371 -22.25 -9.562 1 91.44 113 ILE A C 1
ATOM 842 O O . ILE A 1 113 ? 5.109 -23.031 -8.945 1 91.44 113 ILE A O 1
ATOM 846 N N . CYS A 1 114 ? 3.258 -22.625 -10.102 1 86.38 114 CYS A N 1
ATOM 847 C CA . CYS A 1 114 ? 2.799 -23.984 -9.93 1 86.38 114 CYS A CA 1
ATOM 848 C C . CYS A 1 114 ? 1.988 -24.453 -11.133 1 86.38 114 CYS A C 1
ATOM 850 O O . CYS A 1 114 ? 1.38 -23.625 -11.828 1 86.38 114 CYS A O 1
ATOM 852 N N . ALA A 1 115 ? 2.16 -25.75 -11.227 1 80.56 115 ALA A N 1
ATOM 853 C CA . ALA A 1 115 ? 1.405 -26.359 -12.32 1 80.56 115 ALA A CA 1
ATOM 854 C C . ALA A 1 115 ? -0.096 -26.297 -12.047 1 80.56 115 ALA A C 1
ATOM 856 O O . ALA A 1 115 ? -0.529 -26.391 -10.898 1 80.56 115 ALA A O 1
ATOM 857 N N . GLY A 1 116 ? -0.785 -26.203 -13.047 1 72.69 116 GLY A N 1
ATOM 858 C CA . GLY A 1 116 ? -2.234 -26.25 -12.945 1 72.69 116 GLY A CA 1
ATOM 859 C C . GLY A 1 116 ? -2.803 -25.188 -12.023 1 72.69 116 GLY A C 1
ATOM 860 O O . GLY A 1 116 ? -2.113 -24.703 -11.125 1 72.69 116 GLY A O 1
ATOM 861 N N . ALA A 1 117 ? -3.635 -24.391 -12.445 1 61.59 117 ALA A N 1
ATOM 862 C CA . ALA A 1 117 ? -4.285 -23.391 -11.602 1 61.59 117 ALA A CA 1
ATOM 863 C C . ALA A 1 117 ? -4.906 -24.031 -10.367 1 61.59 117 ALA A C 1
ATOM 865 O O . ALA A 1 117 ? -5.969 -24.656 -10.453 1 61.59 117 ALA A O 1
ATOM 866 N N . SER A 1 118 ? -4.004 -24.828 -9.633 1 60.78 118 SER A N 1
ATOM 867 C CA . SER A 1 118 ? -4.668 -25.391 -8.461 1 60.78 118 SER A CA 1
ATOM 868 C C . SER A 1 118 ? -5.52 -24.344 -7.75 1 60.78 118 SER A C 1
ATOM 870 O O . SER A 1 118 ? -5.137 -23.188 -7.672 1 60.78 118 SER A O 1
ATOM 872 N N . LEU A 1 119 ? -6.781 -24.734 -7.539 1 59.91 119 LEU A N 1
ATOM 873 C CA . LEU A 1 119 ? -7.832 -23.891 -6.992 1 59.91 119 LEU A CA 1
ATOM 874 C C . LEU A 1 119 ? -7.52 -23.5 -5.555 1 59.91 119 LEU A C 1
ATOM 876 O O . LEU A 1 119 ? -7.945 -22.438 -5.09 1 59.91 119 LEU A O 1
ATOM 880 N N . GLU A 1 120 ? -6.609 -24.312 -4.875 1 67.12 120 GLU A N 1
ATOM 881 C CA . GLU A 1 120 ? -6.582 -23.906 -3.473 1 67.12 120 GLU A CA 1
ATOM 882 C C . GLU A 1 120 ? -5.238 -23.297 -3.098 1 67.12 120 GLU A C 1
ATOM 884 O O . GLU A 1 120 ? -4.191 -23.906 -3.295 1 67.12 120 GLU A O 1
ATOM 889 N N . PRO A 1 121 ? -5.211 -22.172 -2.807 1 69.62 121 PRO A N 1
ATOM 890 C CA . PRO A 1 121 ? -3.957 -21.562 -2.357 1 69.62 121 PRO A CA 1
ATOM 891 C C . PRO A 1 121 ? -3.357 -22.266 -1.142 1 69.62 121 PRO A C 1
ATOM 893 O O . PRO A 1 121 ? -4.086 -22.641 -0.218 1 69.62 121 PRO A O 1
ATOM 896 N N . ARG A 1 122 ? -2.1 -22.594 -1.243 1 83.19 122 ARG A N 1
ATOM 897 C CA . ARG A 1 122 ? -1.416 -23.359 -0.197 1 83.19 122 ARG A CA 1
ATOM 898 C C . ARG A 1 122 ? -0.492 -22.453 0.613 1 83.19 122 ARG A C 1
ATOM 900 O O . ARG A 1 122 ? 0.042 -22.875 1.645 1 83.19 122 ARG A O 1
ATOM 907 N N . HIS A 1 123 ? -0.429 -21.203 0.06 1 91.75 123 HIS A N 1
ATOM 908 C CA . HIS A 1 123 ? 0.551 -20.344 0.722 1 91.75 123 HIS A CA 1
ATOM 909 C C . HIS A 1 123 ? -0.007 -18.953 0.96 1 91.75 123 HIS A C 1
ATOM 911 O O . HIS A 1 123 ? -0.875 -18.484 0.215 1 91.75 123 HIS A O 1
ATOM 917 N N . ALA A 1 124 ? 0.437 -18.406 2.031 1 93.75 124 ALA A N 1
ATOM 918 C CA . ALA A 1 124 ? 0.21 -17 2.342 1 93.75 124 ALA A CA 1
ATOM 919 C C . ALA A 1 124 ? 1.525 -16.219 2.371 1 93.75 124 ALA A C 1
ATOM 921 O O . ALA A 1 124 ? 2.6 -16.828 2.482 1 93.75 124 ALA A O 1
ATOM 922 N N . VAL A 1 125 ? 1.404 -14.945 2.205 1 95.25 125 VAL A N 1
ATOM 923 C CA . VAL A 1 125 ? 2.637 -14.164 2.191 1 95.25 125 VAL A CA 1
ATOM 924 C C . VAL A 1 125 ? 2.43 -12.859 2.957 1 95.25 125 VAL A C 1
ATOM 926 O O . VAL A 1 125 ? 1.337 -12.289 2.939 1 95.25 125 VAL A O 1
ATOM 929 N N . LYS A 1 126 ? 3.445 -12.43 3.689 1 96.81 126 LYS A N 1
ATOM 930 C CA . LYS A 1 126 ? 3.539 -11.117 4.312 1 96.81 126 LYS A CA 1
ATOM 931 C C . LYS A 1 126 ? 4.715 -10.32 3.746 1 96.81 126 LYS A C 1
ATOM 933 O O . LYS A 1 126 ? 5.852 -10.797 3.756 1 96.81 126 LYS A O 1
ATOM 938 N N . LEU A 1 127 ? 4.391 -9.188 3.143 1 97.56 127 LEU A N 1
ATOM 939 C CA . LEU A 1 127 ? 5.406 -8.266 2.643 1 97.56 127 LEU A CA 1
ATOM 940 C C . LEU A 1 127 ? 5.418 -6.98 3.459 1 97.56 1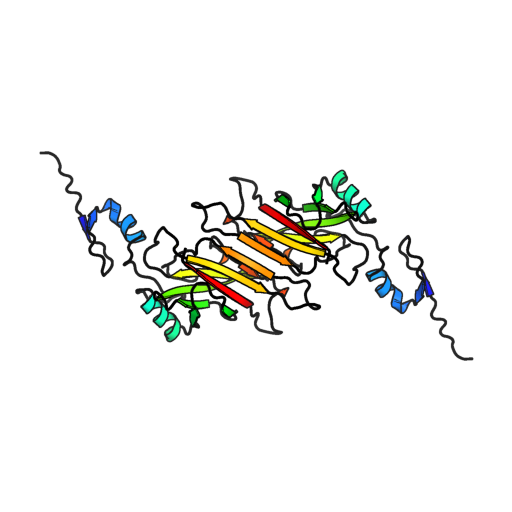27 LEU A C 1
ATOM 942 O O . LEU A 1 127 ? 4.371 -6.359 3.664 1 97.56 127 LEU A O 1
ATOM 946 N N . ARG A 1 128 ? 6.559 -6.57 3.896 1 97.19 128 ARG A N 1
ATOM 947 C CA . ARG A 1 128 ? 6.676 -5.328 4.656 1 97.19 128 ARG A CA 1
ATOM 948 C C . ARG A 1 128 ? 7.797 -4.453 4.105 1 97.19 128 ARG A C 1
ATOM 950 O O . ARG A 1 128 ? 8.914 -4.926 3.883 1 97.19 128 ARG A O 1
ATOM 957 N N . ALA A 1 129 ? 7.48 -3.246 3.789 1 94.62 129 ALA A N 1
ATOM 958 C CA . ALA A 1 129 ? 8.484 -2.234 3.459 1 94.62 129 ALA A CA 1
ATOM 959 C C . ALA A 1 129 ? 8.594 -1.19 4.566 1 94.62 129 ALA A C 1
ATOM 961 O O . ALA A 1 129 ? 7.578 -0.722 5.09 1 94.62 129 ALA A O 1
ATOM 962 N N . ASN A 1 130 ? 9.812 -0.809 4.918 1 88.81 130 ASN A N 1
ATOM 963 C CA . ASN A 1 130 ? 10.039 0.201 5.945 1 88.81 130 ASN A CA 1
ATOM 964 C C . ASN A 1 130 ? 10.633 1.478 5.352 1 88.81 130 ASN A C 1
ATOM 966 O O . ASN A 1 130 ? 11.523 1.419 4.508 1 88.81 130 ASN A O 1
ATOM 970 N N . GLY A 1 131 ? 9.945 2.512 5.766 1 81.94 131 GLY A N 1
ATOM 971 C CA . GLY A 1 131 ? 10.539 3.787 5.406 1 81.94 131 GLY A CA 1
ATOM 972 C C . GLY A 1 131 ? 11.852 4.051 6.117 1 81.94 131 GLY A C 1
ATOM 973 O O . GLY A 1 131 ? 12.297 3.242 6.938 1 81.94 131 GLY A O 1
ATOM 974 N N . PRO A 1 132 ? 12.5 5.086 5.578 1 74.5 132 PRO A N 1
ATOM 975 C CA . PRO A 1 132 ? 13.734 5.469 6.27 1 74.5 132 PRO A CA 1
ATOM 976 C C . PRO A 1 132 ? 13.508 5.797 7.742 1 74.5 132 PRO A C 1
ATOM 978 O O . PRO A 1 132 ? 12.406 6.184 8.133 1 74.5 132 PRO A O 1
ATOM 981 N N . PRO A 1 133 ? 14.469 5.352 8.641 1 65 133 PRO A N 1
ATOM 982 C CA . PRO A 1 133 ? 14.289 5.656 10.062 1 65 133 PRO A CA 1
ATOM 983 C C . PRO A 1 133 ? 14.141 7.148 10.328 1 65 133 PRO A C 1
ATOM 985 O O . PRO A 1 133 ? 14.594 7.977 9.531 1 65 133 PRO A O 1
ATOM 988 N N . PRO A 1 134 ? 13.398 7.41 11.492 1 58 134 PRO A N 1
ATOM 989 C CA . PRO A 1 134 ? 13.438 8.805 11.93 1 58 134 PRO A CA 1
ATOM 990 C C . PRO A 1 134 ? 14.859 9.328 12.117 1 58 134 PRO A C 1
ATOM 992 O O . PRO A 1 134 ? 15.773 8.547 12.383 1 58 134 PRO A O 1
ATOM 995 N N . PRO A 1 135 ? 15.055 10.719 12.031 1 52.47 135 PRO A N 1
ATOM 996 C CA . PRO A 1 135 ? 14.016 11.742 11.914 1 52.47 135 PRO A CA 1
ATOM 997 C C . PRO A 1 135 ? 13.523 11.922 10.477 1 52.47 135 PRO A C 1
ATOM 999 O O . PRO A 1 135 ? 12.664 12.758 10.211 1 52.47 135 PRO A O 1
ATOM 1002 N N . SER A 1 136 ? 14.352 11.18 9.656 1 50.03 136 SER A N 1
ATOM 1003 C CA . SER A 1 136 ? 14.258 11.531 8.242 1 50.03 136 SER A CA 1
ATOM 1004 C C . SER A 1 136 ? 12.867 11.227 7.691 1 50.03 136 SER A C 1
ATOM 1006 O O . SER A 1 136 ? 12.461 11.789 6.676 1 50.03 136 SER A O 1
ATOM 1008 N N . SER A 1 137 ? 12.297 10.172 8.297 1 59.41 137 SER A N 1
ATOM 1009 C CA . SER A 1 137 ? 11.039 10.039 7.566 1 59.41 137 SER A CA 1
ATOM 1010 C C . SER A 1 137 ? 9.898 9.625 8.492 1 59.41 137 SER A C 1
ATOM 1012 O O . SER A 1 137 ? 10.125 8.914 9.477 1 59.41 137 SER A O 1
ATOM 1014 N N . ALA A 1 138 ? 9.031 10.414 8.656 1 64 138 ALA A N 1
ATOM 1015 C CA . ALA A 1 138 ? 7.723 10.141 9.242 1 64 138 ALA A CA 1
ATOM 1016 C C . ALA A 1 138 ? 7.062 8.938 8.562 1 64 138 ALA A C 1
ATOM 1018 O O . ALA A 1 138 ? 5.957 8.539 8.938 1 64 138 ALA A O 1
ATOM 1019 N N . ALA A 1 139 ? 8.188 8.305 7.734 1 73.69 139 ALA A N 1
ATOM 1020 C CA . ALA A 1 139 ? 7.57 7.238 6.945 1 73.69 139 ALA A CA 1
ATOM 1021 C C . ALA A 1 139 ? 7.449 5.953 7.762 1 73.69 139 ALA A C 1
ATOM 1023 O O . ALA A 1 139 ? 8.32 5.648 8.586 1 73.69 139 ALA A O 1
ATOM 1024 N N . GLY A 1 140 ? 6.684 5.312 8.336 1 87.69 140 GLY A N 1
ATOM 1025 C CA . GLY A 1 140 ? 6.332 4.059 8.977 1 87.69 140 GLY A CA 1
ATOM 1026 C C . GLY A 1 140 ? 6.52 2.854 8.078 1 87.69 140 GLY A C 1
ATOM 1027 O O . GLY A 1 140 ? 7.512 2.766 7.348 1 87.69 140 GLY A O 1
ATOM 1028 N N . SER A 1 141 ? 5.855 1.934 8.391 1 92.56 141 SER A N 1
ATOM 1029 C CA . SER A 1 141 ? 5.922 0.716 7.586 1 92.56 141 SER A CA 1
ATOM 1030 C C . SER A 1 141 ? 4.617 0.475 6.836 1 92.56 141 SER A C 1
ATOM 1032 O O . SER A 1 141 ? 3.562 0.975 7.234 1 92.56 141 SER A O 1
ATOM 1034 N N . ILE A 1 142 ? 4.797 -0.21 5.754 1 94.56 142 ILE A N 1
ATOM 1035 C CA . ILE A 1 142 ? 3.652 -0.684 4.984 1 94.56 142 ILE A CA 1
ATOM 1036 C C . ILE A 1 142 ? 3.691 -2.207 4.887 1 94.56 142 ILE A C 1
ATOM 1038 O O . ILE A 1 142 ? 4.754 -2.793 4.668 1 94.56 142 ILE A O 1
ATOM 1042 N N . LEU A 1 143 ? 2.535 -2.803 5.078 1 96.25 143 LEU A N 1
ATOM 1043 C CA . LEU A 1 143 ? 2.486 -4.258 5.137 1 96.25 143 LEU A CA 1
ATOM 1044 C C . LEU A 1 143 ? 1.36 -4.801 4.262 1 96.25 143 LEU A C 1
ATOM 1046 O O . LEU A 1 143 ? 0.259 -4.246 4.246 1 96.25 143 LEU A O 1
ATOM 1050 N N . LEU A 1 144 ? 1.665 -5.754 3.496 1 95.06 144 LEU A N 1
ATOM 1051 C CA . LEU A 1 144 ? 0.685 -6.598 2.822 1 95.06 144 LEU A CA 1
ATOM 1052 C C . LEU A 1 144 ? 0.621 -7.977 3.469 1 95.06 144 LEU A C 1
ATOM 1054 O O . LEU A 1 144 ? 1.642 -8.664 3.588 1 95.06 144 LEU A O 1
ATOM 1058 N N . ASP A 1 145 ? -0.499 -8.352 3.949 1 94.31 145 ASP A N 1
ATOM 1059 C CA . ASP A 1 145 ? -0.734 -9.656 4.555 1 94.31 145 ASP A CA 1
ATOM 1060 C C . ASP A 1 145 ? -1.812 -10.43 3.795 1 94.31 145 ASP A C 1
ATOM 1062 O O . ASP A 1 145 ? -3.006 -10.242 4.043 1 94.31 145 ASP A O 1
ATOM 1066 N N . THR A 1 146 ? -1.409 -11.297 2.877 1 89.56 146 THR A N 1
ATOM 1067 C CA . THR A 1 146 ? -2.383 -12.031 2.08 1 89.56 146 THR A CA 1
ATOM 1068 C C . THR A 1 146 ? -2.678 -13.391 2.705 1 89.56 146 THR A C 1
ATOM 1070 O O . THR A 1 146 ? -1.802 -13.992 3.328 1 89.56 146 THR A O 1
ATOM 1073 N N . LYS A 1 147 ? -3.883 -13.797 2.473 1 85 147 LYS A N 1
ATOM 1074 C CA . LYS A 1 147 ? -4.266 -15.117 2.959 1 85 147 LYS A CA 1
ATOM 1075 C C . LYS A 1 147 ? -3.887 -16.203 1.957 1 85 147 LYS A C 1
ATOM 1077 O O . LYS A 1 147 ? -3.748 -17.375 2.322 1 85 147 LYS A O 1
ATOM 1082 N N . ALA A 1 148 ? -3.707 -15.75 0.772 1 86.94 148 ALA A N 1
ATOM 1083 C CA . ALA A 1 148 ? -3.334 -16.703 -0.269 1 86.94 148 ALA A CA 1
ATOM 1084 C C . ALA A 1 148 ? -2.521 -16.031 -1.368 1 86.94 148 ALA A C 1
ATOM 1086 O O . ALA A 1 148 ? -2.857 -14.922 -1.809 1 86.94 148 ALA A O 1
ATOM 1087 N N . VAL A 1 149 ? -1.503 -16.734 -1.736 1 88.69 149 VAL A N 1
ATOM 1088 C CA . VAL A 1 149 ? -0.708 -16.281 -2.873 1 88.69 149 VAL A CA 1
ATOM 1089 C C . VAL A 1 149 ? -1.325 -16.797 -4.172 1 88.69 149 VAL A C 1
ATOM 1091 O O . VAL A 1 149 ? -1.752 -17.953 -4.254 1 88.69 149 VAL A O 1
ATOM 1094 N N . THR A 1 150 ? -1.332 -15.922 -5.129 1 86 150 THR A N 1
ATOM 1095 C CA . THR A 1 150 ? -1.872 -16.297 -6.434 1 86 150 THR A CA 1
ATOM 1096 C C . THR A 1 150 ? -0.96 -17.297 -7.129 1 86 150 THR A C 1
ATOM 1098 O O . THR A 1 150 ? 0.262 -17.141 -7.137 1 86 150 THR A O 1
ATOM 1101 N N . ASN A 1 151 ? -1.61 -18.312 -7.652 1 87.38 151 ASN A N 1
ATOM 1102 C CA . ASN A 1 151 ? -0.865 -19.266 -8.461 1 87.38 151 ASN A CA 1
ATOM 1103 C C . ASN A 1 151 ? -0.769 -18.812 -9.914 1 87.38 151 ASN A C 1
ATOM 1105 O O . ASN A 1 151 ? -1.695 -18.188 -10.438 1 87.38 151 ASN A O 1
ATOM 1109 N N . SER A 1 152 ? 0.409 -19.141 -10.477 1 87.38 152 SER A N 1
ATOM 1110 C CA . SER A 1 152 ? 0.564 -18.797 -11.891 1 87.38 152 SER A CA 1
ATOM 1111 C C . SER A 1 152 ? 1.465 -19.797 -12.609 1 87.38 152 SER A C 1
ATOM 1113 O O . SER A 1 152 ? 2.465 -20.25 -12.055 1 87.38 152 SER A O 1
ATOM 1115 N N . ASN A 1 153 ? 1.071 -20.047 -13.82 1 88.81 153 ASN A N 1
ATOM 1116 C CA . ASN A 1 153 ? 1.905 -20.844 -14.727 1 88.81 153 ASN A CA 1
ATOM 1117 C C . ASN A 1 153 ? 1.959 -20.234 -16.125 1 88.81 153 ASN A C 1
ATOM 1119 O O . ASN A 1 153 ? 2.303 -20.906 -17.094 1 88.81 153 ASN A O 1
ATOM 1123 N N . ARG A 1 154 ? 1.637 -19 -16.234 1 88.06 154 ARG A N 1
ATOM 1124 C CA . ARG A 1 154 ? 1.441 -18.359 -17.531 1 88.06 154 ARG A CA 1
ATOM 1125 C C . ARG A 1 154 ? 2.74 -17.75 -18.031 1 88.06 154 ARG A C 1
ATOM 1127 O O . ARG A 1 154 ? 3.607 -17.375 -17.25 1 88.06 154 ARG A O 1
ATOM 1134 N N . PRO A 1 155 ? 2.766 -17.672 -19.328 1 89.81 155 PRO A N 1
ATOM 1135 C CA . PRO A 1 155 ? 3.939 -17.016 -19.906 1 89.81 155 PRO A CA 1
ATOM 1136 C C . PRO A 1 155 ? 3.852 -15.484 -19.844 1 89.81 155 PRO A C 1
ATOM 1138 O O . PRO A 1 155 ? 2.762 -14.938 -19.672 1 89.81 155 PRO A O 1
ATOM 1141 N N . GLY A 1 156 ? 5.012 -14.883 -19.953 1 89.12 156 GLY A N 1
ATOM 1142 C CA . GLY A 1 156 ? 5.031 -13.438 -20.094 1 89.12 156 GLY A CA 1
ATOM 1143 C C . GLY A 1 156 ? 5.199 -12.703 -18.781 1 89.12 156 GLY A C 1
ATOM 1144 O O . GLY A 1 156 ? 5.074 -13.312 -17.703 1 89.12 156 GLY A O 1
ATOM 1145 N N . GLU A 1 157 ? 5.375 -11.484 -18.906 1 88.75 157 GLU A N 1
ATOM 1146 C CA . GLU A 1 157 ? 5.648 -10.641 -17.75 1 88.75 157 GLU A CA 1
ATOM 1147 C C . GLU A 1 157 ? 4.438 -10.57 -16.828 1 88.75 157 GLU A C 1
ATOM 1149 O O . GLU A 1 157 ? 3.301 -10.469 -17.297 1 88.75 157 GLU A O 1
ATOM 1154 N N . VAL A 1 158 ? 4.746 -10.672 -15.555 1 89.06 158 VAL A N 1
ATOM 1155 C CA . VAL A 1 158 ? 3.689 -10.531 -14.562 1 89.06 158 VAL A CA 1
ATOM 1156 C C . VAL A 1 158 ? 3.361 -9.055 -14.359 1 89.06 158 VAL A C 1
ATOM 1158 O O . VAL A 1 158 ? 4.223 -8.273 -13.945 1 89.06 158 VAL A O 1
ATOM 1161 N N . ALA A 1 159 ? 2.119 -8.75 -14.727 1 90.38 159 ALA A N 1
ATOM 1162 C CA . ALA A 1 159 ? 1.638 -7.395 -14.461 1 90.38 159 ALA A CA 1
ATOM 1163 C C . ALA A 1 159 ? 1.156 -7.262 -13.016 1 90.38 159 ALA A C 1
ATOM 1165 O O . ALA A 1 159 ? 0.02 -7.617 -12.695 1 90.38 159 ALA A O 1
ATOM 1166 N N . VAL A 1 160 ? 1.961 -6.688 -12.188 1 90.5 160 VAL A N 1
ATOM 1167 C CA . VAL A 1 160 ? 1.727 -6.645 -10.75 1 90.5 160 VAL A CA 1
ATOM 1168 C C . VAL A 1 160 ? 0.414 -5.918 -10.461 1 90.5 160 VAL A C 1
ATOM 1170 O O . VAL A 1 160 ? -0.362 -6.34 -9.602 1 90.5 160 VAL A O 1
ATOM 1173 N N . GLU A 1 161 ? 0.104 -4.871 -11.164 1 86.88 161 GLU A N 1
ATOM 1174 C CA . GLU A 1 161 ? -1.062 -4.035 -10.906 1 86.88 161 GLU A CA 1
ATOM 1175 C C . GLU A 1 161 ? -2.355 -4.762 -11.266 1 86.88 161 GLU A C 1
ATOM 1177 O O . GLU A 1 161 ? -3.445 -4.316 -10.906 1 86.88 161 GLU A O 1
ATOM 1182 N N . GLU A 1 162 ? -2.201 -5.914 -11.961 1 86.38 162 GLU A N 1
ATOM 1183 C CA . GLU A 1 162 ? -3.385 -6.676 -12.352 1 86.38 162 GLU A CA 1
ATOM 1184 C C . GLU A 1 162 ? -3.648 -7.82 -11.375 1 86.38 162 GLU A C 1
ATOM 1186 O O . GLU A 1 162 ? -4.684 -8.484 -11.453 1 86.38 162 GLU A O 1
ATOM 1191 N N . LEU A 1 163 ? -2.691 -8.031 -10.562 1 87.81 163 LEU A N 1
ATOM 1192 C CA . LEU A 1 163 ? -2.885 -9.062 -9.547 1 87.81 163 LEU A CA 1
ATOM 1193 C C . LEU A 1 163 ? -3.873 -8.594 -8.484 1 87.81 163 LEU A C 1
ATOM 1195 O O . LEU A 1 163 ? -4.039 -7.395 -8.266 1 87.81 163 LEU A O 1
ATOM 1199 N N . PRO A 1 164 ? -4.527 -9.562 -7.844 1 84.69 164 PRO A N 1
ATOM 1200 C CA . PRO A 1 164 ? -5.539 -9.188 -6.855 1 84.69 164 PRO A CA 1
ATOM 1201 C C . PRO A 1 164 ? -4.957 -8.406 -5.68 1 84.69 164 PRO A C 1
ATOM 1203 O O . PRO A 1 164 ? -5.664 -7.617 -5.043 1 84.69 164 PRO A O 1
ATOM 1206 N N . SER A 1 165 ? -3.695 -8.711 -5.355 1 88.31 165 SER A N 1
ATOM 1207 C CA . SER A 1 165 ? -3.061 -8.039 -4.227 1 88.31 165 SER A CA 1
ATOM 1208 C C . SER A 1 165 ? -1.61 -7.684 -4.539 1 88.31 165 SER A C 1
ATOM 1210 O O . SER A 1 165 ? -0.892 -8.477 -5.152 1 88.31 165 SER A O 1
ATOM 1212 N N . PHE A 1 166 ? -1.267 -6.434 -4.082 1 93.31 166 PHE A N 1
ATOM 1213 C CA . PHE A 1 166 ? 0.123 -6.004 -4.195 1 93.31 166 PHE A CA 1
ATOM 1214 C C . PHE A 1 166 ? 0.446 -4.941 -3.15 1 93.31 166 PHE A C 1
ATOM 1216 O O . PHE A 1 166 ? -0.453 -4.266 -2.648 1 93.31 166 PHE A O 1
ATOM 1223 N N . LEU A 1 167 ? 1.63 -4.91 -2.787 1 95.19 167 LEU A N 1
ATOM 1224 C CA . LEU A 1 167 ? 2.156 -3.885 -1.892 1 95.19 167 LEU A CA 1
ATOM 1225 C C . LEU A 1 167 ? 2.652 -2.678 -2.68 1 95.19 167 LEU A C 1
ATOM 1227 O O . LEU A 1 167 ? 3.467 -2.82 -3.596 1 95.19 167 LEU A O 1
ATOM 1231 N N . MET A 1 168 ? 2.18 -1.587 -2.416 1 92.25 168 MET A N 1
ATOM 1232 C CA . MET A 1 168 ? 2.697 -0.371 -3.035 1 92.25 168 MET A CA 1
ATOM 1233 C C . MET A 1 168 ? 3.654 0.354 -2.094 1 92.25 168 MET A C 1
ATOM 1235 O O . MET A 1 168 ? 3.307 0.639 -0.946 1 92.25 168 MET A O 1
ATOM 1239 N N . VAL A 1 169 ? 4.727 0.721 -2.605 1 92.69 169 VAL A N 1
ATOM 1240 C CA . VAL A 1 169 ? 5.777 1.39 -1.848 1 92.69 169 VAL A CA 1
ATOM 1241 C C . VAL A 1 169 ? 5.973 2.809 -2.375 1 92.69 169 VAL A C 1
ATOM 1243 O O . VAL A 1 169 ? 6.508 3.004 -3.469 1 92.69 169 VAL A O 1
ATOM 1246 N N . PRO A 1 170 ? 5.602 3.764 -1.597 1 90.31 170 PRO A N 1
ATOM 1247 C CA . PRO A 1 170 ? 5.805 5.148 -2.025 1 90.31 170 PRO A CA 1
ATOM 1248 C C . PRO A 1 170 ? 7.281 5.496 -2.221 1 90.31 170 PRO A C 1
ATOM 1250 O O . PRO A 1 170 ? 8.156 4.809 -1.686 1 90.31 170 PRO A O 1
ATOM 1253 N N . PRO A 1 171 ? 7.52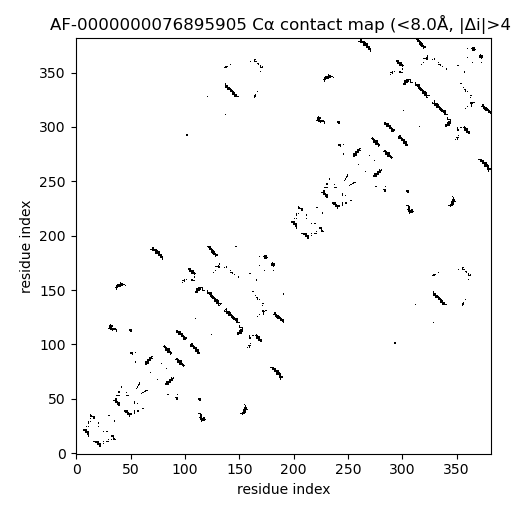3 6.598 -2.912 1 88 171 PRO A N 1
ATOM 1254 C CA . PRO A 1 171 ? 8.906 6.98 -3.205 1 88 171 PRO A CA 1
ATOM 1255 C C . PRO A 1 171 ? 9.727 7.25 -1.942 1 88 171 PRO A C 1
ATOM 1257 O O . PRO A 1 171 ? 10.93 6.992 -1.917 1 88 171 PRO A O 1
ATOM 1260 N N . ALA A 1 172 ? 9.07 7.68 -0.931 1 85.88 172 ALA A N 1
ATOM 1261 C CA . ALA A 1 172 ? 9.773 8.047 0.294 1 85.88 172 ALA A CA 1
ATOM 1262 C C . ALA A 1 172 ? 10.391 6.824 0.961 1 85.88 172 ALA A C 1
ATOM 1264 O O . ALA A 1 172 ? 11.258 6.953 1.834 1 85.88 172 ALA A O 1
ATOM 1265 N N . TYR A 1 173 ? 9.961 5.668 0.549 1 89.38 173 TYR A N 1
ATOM 1266 C CA . TYR A 1 173 ? 10.43 4.434 1.164 1 89.38 173 TYR A CA 1
ATOM 1267 C C . TYR A 1 173 ? 11.625 3.867 0.406 1 89.38 173 TYR A C 1
ATOM 1269 O O . TYR A 1 173 ? 12.258 2.904 0.853 1 89.38 173 TYR A O 1
ATOM 1277 N N . LEU A 1 174 ? 11.852 4.418 -0.685 1 87.44 174 LEU A N 1
ATOM 1278 C CA . LEU A 1 174 ? 12.891 3.857 -1.539 1 87.44 174 LEU A CA 1
ATOM 1279 C C . LEU A 1 174 ? 14.258 4.414 -1.164 1 87.44 174 LEU A C 1
ATOM 1281 O O . LEU A 1 174 ? 14.367 5.566 -0.742 1 87.44 174 LEU A O 1
ATOM 1285 N N . ALA A 1 175 ? 15.18 3.5 -1.001 1 73.44 175 ALA A N 1
ATOM 1286 C CA . ALA A 1 175 ? 16.547 3.875 -0.655 1 73.44 175 ALA A CA 1
ATOM 1287 C C . ALA A 1 175 ? 17.359 4.199 -1.905 1 73.44 175 ALA A C 1
ATOM 1289 O O . ALA A 1 175 ? 17.156 3.596 -2.961 1 73.44 175 ALA A O 1
ATOM 1290 N N . GLY A 1 176 ? 18.391 5.312 -1.872 1 59.09 176 GLY A N 1
ATOM 1291 C CA . GLY A 1 176 ? 19.531 5.414 -2.762 1 59.09 176 GLY A CA 1
ATOM 1292 C C . GLY A 1 176 ? 19.438 6.586 -3.723 1 59.09 176 GLY A C 1
ATOM 1293 O O . GLY A 1 176 ? 18.344 7.07 -4.016 1 59.09 176 GLY A O 1
ATOM 1294 N N . SER A 1 177 ? 20.234 7.547 -3.818 1 52.91 177 SER A N 1
ATOM 1295 C CA . SER A 1 177 ? 20.547 8.664 -4.699 1 52.91 177 SER A CA 1
ATOM 1296 C C . SER A 1 177 ? 20.453 8.258 -6.168 1 52.91 177 SER A C 1
ATOM 1298 O O . SER A 1 177 ? 20.422 9.117 -7.055 1 52.91 177 SER A O 1
ATOM 1300 N N . GLY A 1 178 ? 20.266 6.809 -6.449 1 50.19 178 GLY A N 1
ATOM 1301 C CA . GLY A 1 178 ? 20.297 6.266 -7.797 1 50.19 178 GLY A CA 1
ATOM 1302 C C . GLY A 1 178 ? 19.156 5.32 -8.086 1 50.19 178 GLY A C 1
ATOM 1303 O O . GLY A 1 178 ? 17.984 5.684 -7.922 1 50.19 178 GLY A O 1
ATOM 1304 N N . ALA A 1 179 ? 19.578 4.16 -8.258 1 57.12 179 ALA A N 1
ATOM 1305 C CA . ALA A 1 179 ? 18.625 3.137 -8.648 1 57.12 179 ALA A CA 1
ATOM 1306 C C . ALA A 1 179 ? 17.656 2.818 -7.508 1 57.12 179 ALA A C 1
ATOM 1308 O O . ALA A 1 179 ? 18.094 2.52 -6.391 1 57.12 179 ALA A O 1
ATOM 1309 N N . SER A 1 180 ? 16.328 3.129 -7.578 1 73.44 180 SER A N 1
ATOM 1310 C CA . SER A 1 180 ? 15.281 2.955 -6.57 1 73.44 180 SER A CA 1
ATOM 1311 C C . SER A 1 180 ? 15.227 1.515 -6.074 1 73.44 180 SER A C 1
ATOM 1313 O O . SER A 1 180 ? 15.133 0.581 -6.875 1 73.44 180 SER A O 1
ATOM 1315 N N . GLU A 1 181 ? 15.828 1.3 -4.918 1 87.12 181 GLU A N 1
ATOM 1316 C CA . GLU A 1 181 ? 15.797 -0.011 -4.277 1 87.12 181 GLU A CA 1
ATOM 1317 C C . GLU A 1 181 ? 14.727 -0.072 -3.193 1 87.12 181 GLU A C 1
ATOM 1319 O O . GLU A 1 181 ? 14.539 0.889 -2.445 1 87.12 181 GLU A O 1
ATOM 1324 N N . VAL A 1 182 ? 14.047 -1.273 -3.303 1 89.06 182 VAL A N 1
ATOM 1325 C CA . VAL A 1 182 ? 13.039 -1.505 -2.273 1 89.06 182 VAL A CA 1
ATOM 1326 C C . VAL A 1 182 ? 13.586 -2.463 -1.217 1 89.06 182 VAL A C 1
ATOM 1328 O O . VAL A 1 182 ? 14.016 -3.574 -1.539 1 89.06 182 VAL A O 1
ATOM 1331 N N . SER A 1 183 ? 13.734 -2.004 0.021 1 92.62 183 SER A N 1
ATOM 1332 C CA . SER A 1 183 ? 14.008 -2.912 1.132 1 92.62 183 SER A CA 1
ATOM 1333 C C . SER A 1 183 ? 12.734 -3.604 1.604 1 92.62 183 SER A C 1
ATOM 1335 O O . SER A 1 183 ? 11.781 -2.943 2.027 1 92.62 183 SER A O 1
ATOM 1337 N N . LEU A 1 184 ? 12.719 -4.984 1.524 1 95.5 184 LEU A N 1
ATOM 1338 C CA . LEU A 1 184 ? 11.484 -5.73 1.724 1 95.5 184 LEU A CA 1
ATOM 1339 C C . LEU A 1 184 ? 11.703 -6.895 2.688 1 95.5 184 LEU A C 1
ATOM 1341 O O . LEU A 1 184 ? 12.664 -7.652 2.545 1 95.5 184 LEU A O 1
ATOM 1345 N N . ASP A 1 185 ? 10.906 -6.918 3.711 1 97.56 185 ASP A N 1
ATOM 1346 C CA . ASP A 1 185 ? 10.789 -8.141 4.5 1 97.56 185 ASP A CA 1
ATOM 1347 C C . ASP A 1 185 ? 9.727 -9.078 3.916 1 97.56 185 ASP A C 1
ATOM 1349 O O . ASP A 1 185 ? 8.594 -8.664 3.678 1 97.56 185 ASP A O 1
ATOM 1353 N N . VAL A 1 186 ? 10.125 -10.344 3.699 1 97.94 186 VAL A N 1
ATOM 1354 C CA . VAL A 1 186 ? 9.219 -11.32 3.102 1 97.94 186 VAL A CA 1
ATOM 1355 C C . VAL A 1 186 ? 9.062 -12.516 4.031 1 97.94 186 VAL A C 1
ATOM 1357 O O . VAL A 1 186 ? 10.055 -13.07 4.516 1 97.94 186 VAL A O 1
ATOM 1360 N N . ARG A 1 187 ? 7.84 -12.891 4.262 1 98 187 ARG A N 1
ATOM 1361 C CA . ARG A 1 187 ? 7.539 -14.125 4.977 1 98 187 ARG A CA 1
ATOM 1362 C C . ARG A 1 187 ? 6.488 -14.945 4.238 1 98 187 ARG A C 1
ATOM 1364 O O . ARG A 1 187 ? 5.418 -14.43 3.898 1 98 187 ARG A O 1
ATOM 1371 N N . ILE A 1 188 ? 6.773 -16.156 3.99 1 96.75 188 ILE A N 1
ATOM 1372 C CA . ILE A 1 188 ? 5.824 -17.062 3.359 1 96.75 188 ILE A CA 1
ATOM 1373 C C . ILE A 1 188 ? 5.391 -18.125 4.359 1 96.75 188 ILE A C 1
ATOM 1375 O O . ILE A 1 188 ? 6.223 -18.703 5.07 1 96.75 188 ILE A O 1
ATOM 1379 N N . ASP A 1 189 ? 4.113 -18.375 4.398 1 95.62 189 ASP A N 1
ATOM 1380 C CA . ASP A 1 189 ? 3.557 -19.391 5.277 1 95.62 189 ASP A CA 1
ATOM 1381 C C . ASP A 1 189 ? 2.795 -20.453 4.477 1 95.62 189 ASP A C 1
ATOM 1383 O O . ASP A 1 189 ? 2.176 -20.141 3.457 1 95.62 189 ASP A O 1
ATOM 1387 N N . ARG A 1 190 ? 2.854 -21.641 5.02 1 91.56 190 ARG A N 1
ATOM 1388 C CA . ARG A 1 190 ? 1.958 -22.656 4.492 1 91.56 190 ARG A CA 1
ATOM 1389 C C . ARG A 1 190 ? 0.582 -22.578 5.141 1 91.56 190 ARG A C 1
ATOM 1391 O O . ARG A 1 190 ? 0.472 -22.344 6.348 1 91.56 190 ARG A O 1
ATOM 1398 N N . VAL A 1 191 ? -0.414 -22.531 4.293 1 83.25 191 VAL A N 1
ATOM 1399 C CA . VAL A 1 191 ? -1.762 -22.422 4.844 1 83.25 191 VAL A CA 1
ATOM 1400 C C . VAL A 1 191 ? -2.49 -23.766 4.664 1 83.25 191 VAL A C 1
ATOM 1402 O O . VAL A 1 191 ? -2.227 -24.5 3.709 1 83.25 191 VAL A O 1
ATOM 1405 N N . MET B 1 1 ? 30.859 55.281 16.828 1 31.19 1 MET B N 1
ATOM 1406 C CA . MET B 1 1 ? 29.422 55.094 16.609 1 31.19 1 MET B CA 1
ATOM 1407 C C . MET B 1 1 ? 29.125 53.656 16.203 1 31.19 1 MET B C 1
ATOM 1409 O O . MET B 1 1 ? 29.5 53.219 15.125 1 31.19 1 MET B O 1
ATOM 1413 N N . ASP B 1 2 ? 29.25 52.656 17.062 1 40.16 2 ASP B N 1
ATOM 1414 C CA . ASP B 1 2 ? 28.984 51.25 16.812 1 40.16 2 ASP B CA 1
ATOM 1415 C C . ASP B 1 2 ? 27.609 51.062 16.172 1 40.16 2 ASP B C 1
ATOM 1417 O O . ASP B 1 2 ? 26.609 51.594 16.641 1 40.16 2 ASP B O 1
ATOM 1421 N N . ASP B 1 3 ? 27.484 51.031 14.859 1 42.94 3 ASP B N 1
ATOM 1422 C CA . ASP B 1 3 ? 26.281 50.688 14.109 1 42.94 3 ASP B CA 1
ATOM 1423 C C . ASP B 1 3 ? 25.453 49.625 14.82 1 42.94 3 ASP B C 1
ATOM 1425 O O . ASP B 1 3 ? 25.875 48.469 14.922 1 42.94 3 ASP B O 1
ATOM 1429 N N . VAL B 1 4 ? 24.969 49.875 15.867 1 50.5 4 VAL B N 1
ATOM 1430 C CA . VAL B 1 4 ? 23.906 49.094 16.453 1 50.5 4 VAL B CA 1
ATOM 1431 C C . VAL B 1 4 ? 22.906 48.688 15.367 1 50.5 4 VAL B C 1
ATOM 1433 O O . VAL B 1 4 ? 22.188 49.531 14.828 1 50.5 4 VAL B O 1
ATOM 1436 N N . VAL B 1 5 ? 23.234 48 14.398 1 49.72 5 VAL B N 1
ATOM 1437 C CA . VAL B 1 5 ? 22.188 47.375 13.594 1 49.72 5 VAL B CA 1
ATOM 1438 C C . VAL B 1 5 ? 21 47 14.477 1 49.72 5 VAL B C 1
ATOM 1440 O O . VAL B 1 5 ? 21.094 46.125 15.336 1 49.72 5 VAL B O 1
ATOM 1443 N N . LEU B 1 6 ? 20.359 47.812 15.172 1 50.25 6 LEU B N 1
ATOM 1444 C CA . LEU B 1 6 ? 19.109 47.594 15.891 1 50.25 6 LEU B CA 1
ATOM 1445 C C . LEU B 1 6 ? 18.219 46.594 15.156 1 50.25 6 LEU B C 1
ATOM 1447 O O . LEU B 1 6 ? 17.781 46.844 14.039 1 50.25 6 LEU B O 1
ATOM 1451 N N . SER B 1 7 ? 18.625 45.406 15.156 1 57.62 7 SER B N 1
ATOM 1452 C CA . SER B 1 7 ? 17.812 44.344 14.547 1 57.62 7 SER B CA 1
ATOM 1453 C C . SER B 1 7 ? 16.328 44.625 14.758 1 57.62 7 SER B C 1
ATOM 1455 O O . SER B 1 7 ? 15.836 44.625 15.891 1 57.62 7 SER B O 1
ATOM 1457 N N . SER B 1 8 ? 15.727 45.562 14.062 1 78 8 SER B N 1
ATOM 1458 C CA . SER B 1 8 ? 14.305 45.906 14.109 1 78 8 SER B CA 1
ATOM 1459 C C . SER B 1 8 ? 13.453 44.625 14.227 1 78 8 SER B C 1
ATOM 1461 O O . SER B 1 8 ? 13.68 43.656 13.5 1 78 8 SER B O 1
ATOM 1463 N N . GLU B 1 9 ? 12.984 44.438 15.445 1 86.12 9 GLU B N 1
ATOM 1464 C CA . GLU B 1 9 ? 12.07 43.344 15.672 1 86.12 9 GLU B CA 1
ATOM 1465 C C . GLU B 1 9 ? 10.711 43.594 15.031 1 86.12 9 GLU B C 1
ATOM 1467 O O . GLU B 1 9 ? 10.281 44.75 14.914 1 86.12 9 GLU B O 1
ATOM 1472 N N . MET B 1 10 ? 10.312 42.688 14.359 1 89.75 10 MET B N 1
ATOM 1473 C CA . MET B 1 10 ? 8.984 42.719 13.758 1 89.75 10 MET B CA 1
ATOM 1474 C C . MET B 1 10 ? 8.023 41.812 14.5 1 89.75 10 MET B C 1
ATOM 1476 O O . MET B 1 10 ? 8.406 40.719 14.93 1 89.75 10 MET B O 1
ATOM 1480 N N . LYS B 1 11 ? 6.867 42.281 14.664 1 90.75 11 LYS B N 1
ATOM 1481 C CA . LYS B 1 11 ? 5.828 41.469 15.273 1 90.75 11 LYS B CA 1
ATOM 1482 C C . LYS B 1 11 ? 5.316 40.406 14.289 1 90.75 11 LYS B C 1
ATOM 1484 O O . LYS B 1 11 ? 5.137 40.688 13.102 1 90.75 11 LYS B O 1
ATOM 1489 N N . CYS B 1 12 ? 5.117 39.219 14.742 1 91.31 12 CYS B N 1
ATOM 1490 C CA . CYS B 1 12 ? 4.469 38.188 13.93 1 91.31 12 CYS B CA 1
ATOM 1491 C C . CYS B 1 12 ? 3.098 38.656 13.461 1 91.31 12 CYS B C 1
ATOM 1493 O O . CYS B 1 12 ? 2.332 39.219 14.234 1 91.31 12 CYS B O 1
ATOM 1495 N N . SER B 1 13 ? 2.785 38.5 12.219 1 87.75 13 SER B N 1
ATOM 1496 C CA . SER B 1 13 ? 1.558 39 11.609 1 87.75 13 SER B CA 1
ATOM 1497 C C . SER B 1 13 ? 0.362 38.125 11.969 1 87.75 13 SER B C 1
ATOM 1499 O O . SER B 1 13 ? -0.787 38.5 11.734 1 87.75 13 SER B O 1
ATOM 1501 N N . TYR B 1 14 ? 0.595 36.969 12.578 1 88.38 14 TYR B N 1
ATOM 1502 C CA . TYR B 1 14 ? -0.519 36.094 12.859 1 88.38 14 TYR B CA 1
ATOM 1503 C C . TYR B 1 14 ? -1.236 36.5 14.141 1 88.38 14 TYR B C 1
ATOM 1505 O O . TYR B 1 14 ? -0.599 36.719 15.18 1 88.38 14 TYR B O 1
ATOM 1513 N N . ASP B 1 15 ? -2.5 36.5 13.938 1 82.12 15 ASP B N 1
ATOM 1514 C CA . ASP B 1 15 ? -3.318 36.906 15.078 1 82.12 15 ASP B CA 1
ATOM 1515 C C . ASP B 1 15 ? -3.076 36 16.266 1 82.12 15 ASP B C 1
ATOM 1517 O O . ASP B 1 15 ? -3.059 34.75 16.125 1 82.12 15 ASP B O 1
ATOM 1521 N N . GLY B 1 16 ? -2.848 36.594 17.344 1 84.44 16 GLY B N 1
ATOM 1522 C CA . GLY B 1 16 ? -2.662 35.812 18.562 1 84.44 16 GLY B CA 1
ATOM 1523 C C . GLY B 1 16 ? -1.205 35.656 18.938 1 84.44 16 GLY B C 1
ATOM 1524 O O . GLY B 1 16 ? -0.889 35.344 20.094 1 84.44 16 GLY B O 1
ATOM 1525 N N . CYS B 1 17 ? -0.389 35.688 17.859 1 89.12 17 CYS B N 1
ATOM 1526 C CA . CYS B 1 17 ? 1.028 35.562 18.172 1 89.12 17 CYS B CA 1
ATOM 1527 C C . CYS B 1 17 ? 1.587 36.875 18.734 1 89.12 17 CYS B C 1
ATOM 1529 O O . CYS B 1 17 ? 1.403 37.938 18.156 1 89.12 17 CYS B O 1
ATOM 1531 N N . GLN B 1 18 ? 2.332 36.844 19.875 1 90.12 18 GLN B N 1
ATOM 1532 C CA . GLN B 1 18 ? 2.857 38.031 20.547 1 90.12 18 GLN B CA 1
ATOM 1533 C C . GLN B 1 18 ? 4.375 38.125 20.391 1 90.12 18 GLN B C 1
ATOM 1535 O O . GLN B 1 18 ? 5.02 38.969 21.031 1 90.12 18 GLN B O 1
ATOM 1540 N N . SER B 1 19 ? 4.77 37.281 19.438 1 89.19 19 SER B N 1
ATOM 1541 C CA . SER B 1 19 ? 6.219 37.219 19.312 1 89.19 19 SER B CA 1
ATOM 1542 C C . SER B 1 19 ? 6.746 38.375 18.453 1 89.19 19 SER B C 1
ATOM 1544 O O . SER B 1 19 ? 6.098 38.812 17.5 1 89.19 19 SER B O 1
ATOM 1546 N N . TYR B 1 20 ? 7.852 38.938 18.875 1 90.75 20 TYR B N 1
ATOM 1547 C CA . TYR B 1 20 ? 8.664 39.875 18.094 1 90.75 20 TYR B CA 1
ATOM 1548 C C . TYR B 1 20 ? 9.984 39.219 17.688 1 90.75 20 TYR B C 1
ATOM 1550 O O . TYR B 1 20 ? 10.727 38.719 18.531 1 90.75 20 TYR B O 1
ATOM 1558 N N . VAL B 1 21 ? 10.117 39.125 16.438 1 90.31 21 VAL B N 1
ATOM 1559 C CA . VAL B 1 21 ? 11.312 38.469 15.945 1 90.31 21 VAL B CA 1
ATOM 1560 C C . VAL B 1 21 ? 12.055 39.375 14.969 1 90.31 21 VAL B C 1
ATOM 1562 O O . VAL B 1 21 ? 11.445 40.25 14.344 1 90.31 21 VAL B O 1
ATOM 1565 N N . PRO B 1 22 ? 13.359 39.188 14.992 1 90.44 22 PRO B N 1
ATOM 1566 C CA . PRO B 1 22 ? 14.094 39.938 13.961 1 90.44 22 PRO B CA 1
ATOM 1567 C C . PRO B 1 22 ? 13.562 39.656 12.555 1 90.44 22 PRO B C 1
ATOM 1569 O O . PRO B 1 22 ? 13.062 38.562 12.273 1 90.44 22 PRO B O 1
ATOM 1572 N N . TYR B 1 23 ? 13.68 40.656 11.727 1 86.81 23 TYR B N 1
ATOM 1573 C CA . TYR B 1 23 ? 13.141 40.594 10.375 1 86.81 23 TYR B CA 1
ATOM 1574 C C . TYR B 1 23 ? 13.625 39.375 9.633 1 86.81 23 TYR B C 1
ATOM 1576 O O . TYR B 1 23 ? 12.859 38.719 8.922 1 86.81 23 TYR B O 1
ATOM 1584 N N . HIS B 1 24 ? 14.805 39.031 9.812 1 89.06 24 HIS B N 1
ATOM 1585 C CA . HIS B 1 24 ? 15.398 37.938 9.047 1 89.06 24 HIS B CA 1
ATOM 1586 C C . HIS B 1 24 ? 14.945 36.594 9.57 1 89.06 24 HIS B C 1
ATOM 1588 O O . HIS B 1 24 ? 15.172 35.562 8.93 1 89.06 24 HIS B O 1
ATOM 1594 N N . GLU B 1 25 ? 14.266 36.531 10.68 1 90.44 25 GLU B N 1
ATOM 1595 C CA . GLU B 1 25 ? 13.773 35.312 11.273 1 90.44 25 GLU B CA 1
ATOM 1596 C C . GLU B 1 25 ? 12.258 35.188 11.141 1 90.44 25 GLU B C 1
ATOM 1598 O O . GLU B 1 25 ? 11.664 34.188 11.578 1 90.44 25 GLU B O 1
ATOM 1603 N N . LEU B 1 26 ? 11.688 36.188 10.578 1 88.44 26 LEU B N 1
ATOM 1604 C CA . LEU B 1 26 ? 10.234 36.281 10.547 1 88.44 26 LEU B CA 1
ATOM 1605 C C . LEU B 1 26 ? 9.641 35.094 9.781 1 88.44 26 LEU B C 1
ATOM 1607 O O . LEU B 1 26 ? 8.711 34.438 10.258 1 88.44 26 LEU B O 1
ATOM 1611 N N . ASP B 1 27 ? 10.156 34.781 8.648 1 85.31 27 ASP B N 1
ATOM 1612 C CA . ASP B 1 27 ? 9.656 33.688 7.836 1 85.31 27 ASP B CA 1
ATOM 1613 C C . ASP B 1 27 ? 9.789 32.375 8.57 1 85.31 27 ASP B C 1
ATOM 1615 O O . ASP B 1 27 ? 8.883 31.531 8.531 1 85.31 27 ASP B O 1
ATOM 1619 N N . GLY B 1 28 ? 10.883 32.188 9.133 1 85.19 28 GLY B N 1
ATOM 1620 C CA . GLY B 1 28 ? 11.109 30.969 9.906 1 85.19 28 GLY B CA 1
ATOM 1621 C C . GLY B 1 28 ? 10.125 30.797 11.047 1 85.19 28 GLY B C 1
ATOM 1622 O O . GLY B 1 28 ? 9.578 29.719 11.242 1 85.19 28 GLY B O 1
ATOM 1623 N N . HIS B 1 29 ? 9.938 31.906 11.727 1 87.62 29 HIS B N 1
ATOM 1624 C CA . HIS B 1 29 ? 8.977 31.875 12.828 1 87.62 29 HIS B CA 1
ATOM 1625 C C . HIS B 1 29 ? 7.574 31.562 12.336 1 87.62 29 HIS B C 1
ATOM 1627 O O . HIS B 1 29 ? 6.895 30.688 12.891 1 87.62 29 HIS B O 1
ATOM 1633 N N . GLN B 1 30 ? 7.219 32.25 11.328 1 85 30 GLN B N 1
ATOM 1634 C CA . GLN B 1 30 ? 5.852 32.125 10.828 1 85 30 GLN B CA 1
ATOM 1635 C C . GLN B 1 30 ? 5.582 30.719 10.305 1 85 30 GLN B C 1
ATOM 1637 O O . GLN B 1 30 ? 4.445 30.25 10.344 1 85 30 GLN B O 1
ATOM 1642 N N . ARG B 1 31 ? 6.578 30.047 9.938 1 82.69 31 ARG B N 1
ATOM 1643 C CA . ARG B 1 31 ? 6.438 28.688 9.445 1 82.69 31 ARG B CA 1
ATOM 1644 C C . ARG B 1 31 ? 6.07 27.734 10.578 1 82.69 31 ARG B C 1
ATOM 1646 O O . ARG B 1 31 ? 5.402 26.719 10.352 1 82.69 31 ARG B O 1
ATOM 1653 N N . VAL B 1 32 ? 6.438 28.141 11.656 1 83.12 32 VAL B N 1
ATOM 1654 C CA . VAL B 1 32 ? 6.242 27.203 12.75 1 83.12 32 VAL B CA 1
ATOM 1655 C C . VAL B 1 32 ? 5.34 27.812 13.812 1 83.12 32 VAL B C 1
ATOM 1657 O O . VAL B 1 32 ? 5.141 27.234 14.883 1 83.12 32 VAL B O 1
ATOM 1660 N N . CYS B 1 33 ? 4.809 29 13.617 1 86.81 33 CYS B N 1
ATOM 1661 C CA . CYS B 1 33 ? 4.004 29.719 14.602 1 86.81 33 CYS B CA 1
ATOM 1662 C C . CYS B 1 33 ? 2.709 28.969 14.891 1 86.81 33 CYS B C 1
ATOM 1664 O O . CYS B 1 33 ? 1.966 28.625 13.969 1 86.81 33 CYS B O 1
ATOM 1666 N N . PRO B 1 34 ? 2.447 28.688 16.047 1 84.75 34 PRO B N 1
ATOM 1667 C CA . PRO B 1 34 ? 1.217 27.969 16.406 1 84.75 34 PRO B CA 1
ATOM 1668 C C . PRO B 1 34 ? -0.04 28.797 16.109 1 84.75 34 PRO B C 1
ATOM 1670 O O . PRO B 1 34 ? -1.154 28.266 16.203 1 84.75 34 PRO B O 1
ATOM 1673 N N . HIS B 1 35 ? 0.212 30.047 15.711 1 87.69 35 HIS B N 1
ATOM 1674 C CA . HIS B 1 35 ? -0.93 30.922 15.453 1 87.69 35 HIS B CA 1
ATOM 1675 C C . HIS B 1 35 ? -1.181 31.062 13.953 1 87.69 35 HIS B C 1
ATOM 1677 O O . HIS B 1 35 ? -2.059 31.828 13.539 1 87.69 35 HIS B O 1
ATOM 1683 N N . ALA B 1 36 ? -0.333 30.391 13.258 1 88.75 36 ALA B N 1
ATOM 1684 C CA . ALA B 1 36 ? -0.545 30.422 11.812 1 88.75 36 ALA B CA 1
ATOM 1685 C C . ALA B 1 36 ? -1.913 29.859 11.445 1 88.75 36 ALA B C 1
ATOM 1687 O O . ALA B 1 36 ? -2.389 28.906 12.078 1 88.75 36 ALA B O 1
ATOM 1688 N N . PRO B 1 37 ? -2.547 30.5 10.484 1 88.88 37 PRO B N 1
ATOM 1689 C CA . PRO B 1 37 ? -3.855 29.969 10.094 1 88.88 37 PRO B CA 1
ATOM 1690 C C . PRO B 1 37 ? -3.758 28.641 9.352 1 88.88 37 PRO B C 1
ATOM 1692 O O . PRO B 1 37 ? -2.705 28.312 8.797 1 88.88 37 PRO B O 1
ATOM 1695 N N . CYS B 1 38 ? -4.824 27.906 9.453 1 92.5 38 CYS B N 1
ATOM 1696 C CA . CYS B 1 38 ? -5.047 26.766 8.578 1 92.5 38 CYS B CA 1
ATOM 1697 C C . CYS B 1 38 ? -6.035 27.094 7.469 1 92.5 38 CYS B C 1
ATOM 1699 O O . CYS B 1 38 ? -6.969 27.875 7.68 1 92.5 38 CYS B O 1
ATOM 1701 N N . PHE B 1 39 ? -5.805 26.516 6.371 1 93.94 39 PHE B N 1
ATOM 1702 C CA . PHE B 1 39 ? -6.59 26.922 5.207 1 93.94 39 PHE B CA 1
ATOM 1703 C C . PHE B 1 39 ? -7.508 25.781 4.762 1 93.94 39 PHE B C 1
ATOM 1705 O O . PHE B 1 39 ? -7.18 24.609 4.926 1 93.94 39 PHE B O 1
ATOM 1712 N N . CYS B 1 40 ? -8.688 26.234 4.207 1 96.19 40 CYS B N 1
ATOM 1713 C CA . CYS B 1 40 ? -9.617 25.266 3.629 1 96.19 40 CYS B CA 1
ATOM 1714 C C . CYS B 1 40 ? -8.992 24.547 2.438 1 96.19 40 CYS B C 1
ATOM 1716 O O . CYS B 1 40 ? -8.43 25.188 1.549 1 96.19 40 CYS B O 1
ATOM 1718 N N . MET B 1 41 ? -9.094 23.25 2.422 1 92.81 41 MET B N 1
ATOM 1719 C CA . MET B 1 41 ? -8.445 22.438 1.403 1 92.81 41 MET B CA 1
ATOM 1720 C C . MET B 1 41 ? -9.352 22.25 0.186 1 92.81 41 MET B C 1
ATOM 1722 O O . MET B 1 41 ? -8.945 21.656 -0.81 1 92.81 41 MET B O 1
ATOM 1726 N N . GLU B 1 42 ? -10.562 22.812 0.219 1 93.88 42 GLU B N 1
ATOM 1727 C CA . GLU B 1 42 ? -11.453 22.766 -0.938 1 93.88 42 GLU B CA 1
ATOM 1728 C C . GLU B 1 42 ? -10.992 23.719 -2.029 1 93.88 42 GLU B C 1
ATOM 1730 O O . GLU B 1 42 ? -10.766 24.906 -1.766 1 93.88 42 GLU B O 1
ATOM 1735 N N . PRO B 1 43 ? -10.906 23.125 -3.193 1 91.62 43 PRO B N 1
ATOM 1736 C CA . PRO B 1 43 ? -10.438 23.984 -4.281 1 91.62 43 PRO B CA 1
ATOM 1737 C C . PRO B 1 43 ? -11.289 25.234 -4.453 1 91.62 43 PRO B C 1
ATOM 1739 O O . PRO B 1 43 ? -12.523 25.141 -4.496 1 91.62 43 PRO B O 1
ATOM 1742 N N . GLY B 1 44 ? -10.617 26.375 -4.523 1 92.75 44 GLY B N 1
AT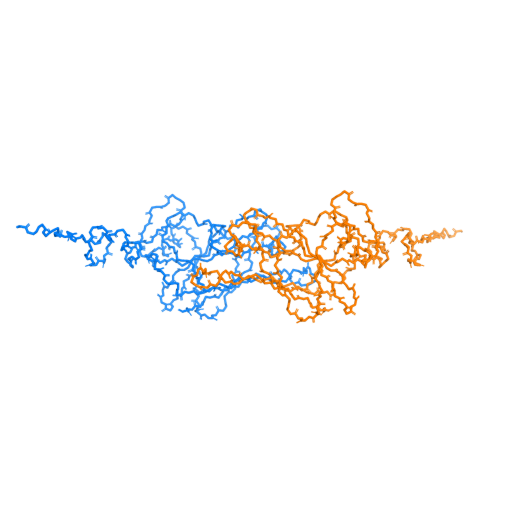OM 1743 C CA . GLY B 1 44 ? -11.289 27.641 -4.805 1 92.75 44 GLY B CA 1
ATOM 1744 C C . GLY B 1 44 ? -11.812 28.328 -3.555 1 92.75 44 GLY B C 1
ATOM 1745 O O . GLY B 1 44 ? -12.32 29.438 -3.623 1 92.75 44 GLY B O 1
ATOM 1746 N N . CYS B 1 45 ? -11.781 27.672 -2.463 1 95.5 45 CYS B N 1
ATOM 1747 C CA . CYS B 1 45 ? -12.289 28.266 -1.232 1 95.5 45 CYS B CA 1
ATOM 1748 C C . CYS B 1 45 ? -11.188 29.062 -0.52 1 95.5 45 CYS B C 1
ATOM 1750 O O . CYS B 1 45 ? -10.078 28.562 -0.343 1 95.5 45 CYS B O 1
ATOM 1752 N N . GLY B 1 46 ? -11.398 30.203 0.029 1 94.56 46 GLY B N 1
ATOM 1753 C CA . GLY B 1 46 ? -10.422 31.094 0.639 1 94.56 46 GLY B CA 1
ATOM 1754 C C . GLY B 1 46 ? -10.516 31.141 2.152 1 94.56 46 GLY B C 1
ATOM 1755 O O . GLY B 1 46 ? -9.789 31.891 2.803 1 94.56 46 GLY B O 1
ATOM 1756 N N . PHE B 1 47 ? -11.367 30.344 2.709 1 95.88 47 PHE B N 1
ATOM 1757 C CA . PHE B 1 47 ? -11.555 30.359 4.156 1 95.88 47 PHE B CA 1
ATOM 1758 C C . PHE B 1 47 ? -10.258 30 4.871 1 95.88 47 PHE B C 1
ATOM 1760 O O . PHE B 1 47 ? -9.531 29.109 4.434 1 95.88 47 PHE B O 1
ATOM 1767 N N . CYS B 1 48 ? -9.938 30.609 5.945 1 92.94 48 CYS B N 1
ATOM 1768 C CA . CYS B 1 48 ? -8.82 30.25 6.812 1 92.94 48 CYS B CA 1
ATOM 1769 C C . CYS B 1 48 ? -9.156 30.531 8.273 1 92.94 48 CYS B C 1
ATOM 1771 O O . CYS B 1 48 ? -9.984 31.391 8.57 1 92.94 48 CYS B O 1
ATOM 1773 N N . GLY B 1 49 ? -8.594 29.828 9.156 1 90.94 49 GLY B N 1
ATOM 1774 C CA . GLY B 1 49 ? -8.805 29.953 10.594 1 90.94 49 GLY B CA 1
ATOM 1775 C C . GLY B 1 49 ? -8.117 28.859 11.391 1 90.94 49 GLY B C 1
ATOM 1776 O O . GLY B 1 49 ? -7.328 28.094 10.852 1 90.94 49 GLY B O 1
ATOM 1777 N N . PRO B 1 50 ? -8.297 28.938 12.703 1 88.19 50 PRO B N 1
ATOM 1778 C CA . PRO B 1 50 ? -7.742 27.844 13.508 1 88.19 50 PRO B CA 1
ATOM 1779 C C . PRO B 1 50 ? -8.375 26.484 13.18 1 88.19 50 PRO B C 1
ATOM 1781 O O . PRO B 1 50 ? -9.453 26.438 12.586 1 88.19 50 PRO B O 1
ATOM 1784 N N . PRO B 1 51 ? -7.785 25.438 13.617 1 88.56 51 PRO B N 1
ATOM 1785 C CA . PRO B 1 51 ? -8.227 24.094 13.242 1 88.56 51 PRO B CA 1
ATOM 1786 C C . PRO B 1 51 ? -9.68 23.812 13.625 1 88.56 51 PRO B C 1
ATOM 1788 O O . PRO B 1 51 ? -10.445 23.297 12.805 1 88.56 51 PRO B O 1
ATOM 1791 N N . PRO B 1 52 ? -10.141 24.188 14.766 1 88 52 PRO B N 1
ATOM 1792 C CA . PRO B 1 52 ? -11.547 23.938 15.062 1 88 52 PRO B CA 1
ATOM 1793 C C . PRO B 1 52 ? -12.492 24.703 14.148 1 88 52 PRO B C 1
ATOM 1795 O O . PRO B 1 52 ? -13.555 24.188 13.773 1 88 52 PRO B O 1
ATOM 1798 N N . ALA B 1 53 ? -12.109 25.906 13.844 1 92.44 53 ALA B N 1
ATOM 1799 C CA . ALA B 1 53 ? -12.93 26.688 12.914 1 92.44 53 ALA B CA 1
ATOM 1800 C C . ALA B 1 53 ? -12.945 26.047 11.531 1 92.44 53 ALA B C 1
ATOM 1802 O O . ALA B 1 53 ? -13.969 26.047 10.852 1 92.44 53 ALA B O 1
ATOM 1803 N N . LEU B 1 54 ? -11.852 25.609 11.148 1 94.25 54 LEU B N 1
ATOM 1804 C CA . LEU B 1 54 ? -11.742 24.938 9.859 1 94.25 54 LEU B CA 1
ATOM 1805 C C . LEU B 1 54 ? -12.594 23.672 9.828 1 94.25 54 LEU B C 1
ATOM 1807 O O . LEU B 1 54 ? -13.25 23.391 8.82 1 94.25 54 LEU B O 1
ATOM 1811 N N . LEU B 1 55 ? -12.586 22.938 10.906 1 95.69 55 LEU B N 1
ATOM 1812 C CA . LEU B 1 55 ? -13.43 21.75 11.031 1 95.69 55 LEU B CA 1
ATOM 1813 C C . LEU B 1 55 ? -14.891 22.094 10.789 1 95.69 55 LEU B C 1
ATOM 1815 O O . LEU B 1 55 ? -15.562 21.438 9.992 1 95.69 55 LEU B O 1
ATOM 1819 N N . GLY B 1 56 ? -15.336 23.109 11.477 1 96.44 56 GLY B N 1
ATOM 1820 C CA . GLY B 1 56 ? -16.703 23.562 11.289 1 96.44 56 GLY B CA 1
ATOM 1821 C C . GLY B 1 56 ? -17 23.984 9.867 1 96.44 56 GLY B C 1
ATOM 1822 O O . GLY B 1 56 ? -18.031 23.641 9.305 1 96.44 56 GLY B O 1
ATOM 1823 N N . HIS B 1 57 ? -16.141 24.719 9.281 1 97.12 57 HIS B N 1
ATOM 1824 C CA . HIS B 1 57 ? -16.297 25.219 7.922 1 97.12 57 HIS B CA 1
ATOM 1825 C C . HIS B 1 57 ? -16.422 24.078 6.922 1 97.12 57 HIS B C 1
ATOM 1827 O O . HIS B 1 57 ? -17.359 24.047 6.121 1 97.12 57 HIS B O 1
ATOM 1833 N N . LEU B 1 58 ? -15.531 23.094 7.008 1 96.62 58 LEU B N 1
ATOM 1834 C CA . LEU B 1 58 ? -15.516 21.969 6.082 1 96.62 58 LEU B CA 1
ATOM 1835 C C . LEU B 1 58 ? -16.766 21.109 6.25 1 96.62 58 LEU B C 1
ATOM 1837 O O . LEU B 1 58 ? -17.359 20.672 5.262 1 96.62 58 LEU B O 1
ATOM 1841 N N . SER B 1 59 ? -17.156 20.953 7.418 1 97.19 59 SER B N 1
ATOM 1842 C CA . SER B 1 59 ? -18.312 20.109 7.699 1 97.19 59 SER B CA 1
ATOM 1843 C C . SER B 1 59 ? -19.609 20.781 7.293 1 97.19 59 SER B C 1
ATOM 1845 O O . SER B 1 59 ? -20.484 20.156 6.688 1 97.19 59 SER B O 1
ATOM 1847 N N . VAL B 1 60 ? -19.719 22 7.527 1 97.25 60 VAL B N 1
ATOM 1848 C CA . VAL B 1 60 ? -21 22.688 7.359 1 97.25 60 VAL B CA 1
ATOM 1849 C C . VAL B 1 60 ? -21.094 23.266 5.949 1 97.25 60 VAL B C 1
ATOM 1851 O O . VAL B 1 60 ? -22.094 23.094 5.262 1 97.25 60 VAL B O 1
ATOM 1854 N N . VAL B 1 61 ? -20.078 23.922 5.566 1 97.31 61 VAL B N 1
ATOM 1855 C CA . VAL B 1 61 ? -20.125 24.641 4.301 1 97.31 61 VAL B CA 1
ATOM 1856 C C . VAL B 1 61 ? -19.875 23.672 3.145 1 97.31 61 VAL B C 1
ATOM 1858 O O . VAL B 1 61 ? -20.531 23.766 2.105 1 97.31 61 VAL B O 1
ATOM 1861 N N . HIS B 1 62 ? -18.969 22.75 3.348 1 96.69 62 HIS B N 1
ATOM 1862 C CA . HIS B 1 62 ? -18.609 21.891 2.238 1 96.69 62 HIS B CA 1
ATOM 1863 C C . HIS B 1 62 ? -19.125 20.469 2.455 1 96.69 62 HIS B C 1
ATOM 1865 O O . HIS B 1 62 ? -18.844 19.562 1.664 1 96.69 62 HIS B O 1
ATOM 1871 N N . SER B 1 63 ? -19.797 20.203 3.475 1 96.75 63 SER B N 1
ATOM 1872 C CA . SER B 1 63 ? -20.469 18.938 3.783 1 96.75 63 SER B CA 1
ATOM 1873 C C . SER B 1 63 ? -19.484 17.781 3.859 1 96.75 63 SER B C 1
ATOM 1875 O O . SER B 1 63 ? -19.781 16.672 3.443 1 96.75 63 SER B O 1
ATOM 1877 N N . VAL B 1 64 ? -18.297 18.062 4.297 1 96.31 64 VAL B N 1
ATOM 1878 C CA . VAL B 1 64 ? -17.328 17 4.508 1 96.31 64 VAL B CA 1
ATOM 1879 C C . VAL B 1 64 ? -17.703 16.188 5.742 1 96.31 64 VAL B C 1
ATOM 1881 O O . VAL B 1 64 ? -17.906 16.75 6.824 1 96.31 64 VAL B O 1
ATOM 1884 N N . PRO B 1 65 ? -17.797 14.859 5.582 1 97 65 PRO B N 1
ATOM 1885 C CA . PRO B 1 65 ? -18.156 14.039 6.738 1 97 65 PRO B CA 1
ATOM 1886 C C . PRO B 1 65 ? -17.141 14.133 7.875 1 97 65 PRO B C 1
ATOM 1888 O O . PRO B 1 65 ? -15.945 14.25 7.625 1 97 65 PRO B O 1
ATOM 1891 N N . VAL B 1 66 ? -17.672 14.031 9.086 1 97.19 66 VAL B N 1
ATOM 1892 C CA . VAL B 1 66 ? -16.828 14.086 10.281 1 97.19 66 VAL B CA 1
ATOM 1893 C C . VAL B 1 66 ? -17.031 12.812 11.102 1 97.19 66 VAL B C 1
ATOM 1895 O O . VAL B 1 66 ? -18.156 12.391 11.344 1 97.19 66 VAL B O 1
ATOM 1898 N N . GLN B 1 67 ? -15.93 12.234 11.492 1 97.44 67 GLN B N 1
ATOM 1899 C CA . GLN B 1 67 ? -15.914 11.094 12.398 1 97.44 67 GLN B CA 1
ATOM 1900 C C . GLN B 1 67 ? -15.164 11.43 13.688 1 97.44 67 GLN B C 1
ATOM 1902 O O . GLN B 1 67 ? -14.016 11.867 13.648 1 97.44 67 GLN B O 1
ATOM 1907 N N . LYS B 1 68 ? -15.828 11.219 14.773 1 97.56 68 LYS B N 1
ATOM 1908 C CA . LYS B 1 68 ? -15.125 11.344 16.047 1 97.56 68 LYS B CA 1
ATOM 1909 C C . LYS B 1 68 ? -14.219 10.141 16.297 1 97.56 68 LYS B C 1
ATOM 1911 O O . LYS B 1 68 ? -14.602 9 16.016 1 97.56 68 LYS B O 1
ATOM 1916 N N . VAL B 1 69 ? -13.016 10.453 16.844 1 97.62 69 VAL B N 1
ATOM 1917 C CA . VAL B 1 69 ? -12.086 9.359 17.109 1 97.62 69 VAL B CA 1
ATOM 1918 C C . VAL B 1 69 ? -11.484 9.516 18.5 1 97.62 69 VAL B C 1
ATOM 1920 O O . VAL B 1 69 ? -11.445 10.617 19.047 1 97.62 69 VAL B O 1
ATOM 1923 N N . GLN B 1 70 ? -11.094 8.359 19.062 1 97.69 70 GLN B N 1
ATOM 1924 C CA . GLN B 1 70 ? -10.336 8.281 20.312 1 97.69 70 GLN B CA 1
ATOM 1925 C C . GLN B 1 70 ? -8.961 7.672 20.094 1 97.69 70 GLN B C 1
ATOM 1927 O O . GLN B 1 70 ? -8.828 6.66 19.391 1 97.69 70 GLN B O 1
ATOM 1932 N N . TYR B 1 71 ? -8.016 8.336 20.719 1 96.81 71 TYR B N 1
ATOM 1933 C CA . TYR B 1 71 ? -6.66 7.836 20.531 1 96.81 71 TYR B CA 1
ATOM 1934 C C . TYR B 1 71 ? -6.535 6.391 21 1 96.81 71 TYR B C 1
ATOM 1936 O O . TYR B 1 71 ? -7.094 6.023 22.031 1 96.81 71 TYR B O 1
ATOM 1944 N N . GLY B 1 72 ? -5.824 5.59 20.25 1 96.69 72 GLY B N 1
ATOM 1945 C CA . GLY B 1 72 ? -5.531 4.219 20.625 1 96.69 72 GLY B CA 1
ATOM 1946 C C . GLY B 1 72 ? -6.609 3.238 20.219 1 9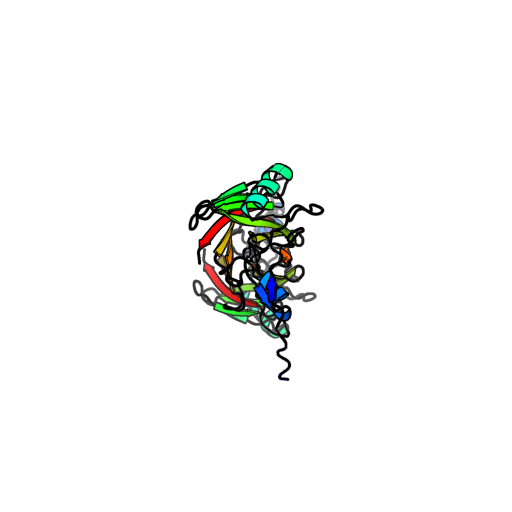6.69 72 GLY B C 1
ATOM 1947 O O . GLY B 1 72 ? -6.398 2.025 20.25 1 96.69 72 GLY B O 1
ATOM 1948 N N . ASN B 1 73 ? -7.789 3.75 19.859 1 97.75 73 ASN B N 1
ATOM 1949 C CA . ASN B 1 73 ? -8.883 2.885 19.438 1 97.75 73 ASN B CA 1
ATOM 1950 C C . ASN B 1 73 ? -8.938 2.752 17.922 1 97.75 73 ASN B C 1
ATOM 1952 O O . ASN B 1 73 ? -8.633 3.701 17.203 1 97.75 73 ASN B O 1
ATOM 1956 N N . VAL B 1 74 ? -9.375 1.585 17.547 1 98.12 74 VAL B N 1
ATOM 1957 C CA . VAL B 1 74 ? -9.594 1.357 16.125 1 98.12 74 VAL B CA 1
ATOM 1958 C C . VAL B 1 74 ? -11 1.802 15.734 1 98.12 74 VAL B C 1
ATOM 1960 O O . VAL B 1 74 ? -11.977 1.434 16.391 1 98.12 74 VAL B O 1
ATOM 1963 N N . HIS B 1 75 ? -11.164 2.586 14.68 1 97.88 75 HIS B N 1
ATOM 1964 C CA . HIS B 1 75 ? -12.438 3.018 14.125 1 97.88 75 HIS B CA 1
ATOM 1965 C C . HIS B 1 75 ? -12.625 2.498 12.703 1 97.88 75 HIS B C 1
ATOM 1967 O O . HIS B 1 75 ? -11.758 2.711 11.844 1 97.88 75 HIS B O 1
ATOM 1973 N N . ARG B 1 76 ? -13.766 1.823 12.453 1 96.25 76 ARG B N 1
ATOM 1974 C CA . ARG B 1 76 ? -14.07 1.313 11.125 1 96.25 76 ARG B CA 1
ATOM 1975 C C . ARG B 1 76 ? -14.859 2.334 10.312 1 96.25 76 ARG B C 1
ATOM 1977 O O . ARG B 1 76 ? -15.914 2.799 10.758 1 96.25 76 ARG B O 1
ATOM 1984 N N . LEU B 1 77 ? -14.273 2.643 9.125 1 95 77 LEU B N 1
ATOM 1985 C CA . LEU B 1 77 ? -14.898 3.652 8.273 1 95 77 LEU B CA 1
ATOM 1986 C C . LEU B 1 77 ? -15.188 3.096 6.883 1 95 77 LEU B C 1
ATOM 1988 O O . LEU B 1 77 ? -14.5 2.182 6.422 1 95 77 LEU B O 1
ATOM 1992 N N . ARG B 1 78 ? -16.234 3.576 6.297 1 92.75 78 ARG B N 1
ATOM 1993 C CA . ARG B 1 78 ? -16.5 3.373 4.875 1 92.75 78 ARG B CA 1
ATOM 1994 C C . ARG B 1 78 ? -16.359 4.676 4.098 1 92.75 78 ARG B C 1
ATOM 1996 O O . ARG B 1 78 ? -17.172 5.59 4.25 1 92.75 78 ARG B O 1
ATOM 2003 N N . LEU B 1 79 ? -15.234 4.684 3.344 1 92.19 79 LEU B N 1
ATOM 2004 C CA . LEU B 1 79 ? -14.93 5.922 2.637 1 92.19 79 LEU B CA 1
ATOM 2005 C C . LEU B 1 79 ? -15.461 5.879 1.208 1 92.19 79 LEU B C 1
ATOM 2007 O O . LEU B 1 79 ? -15.094 4.992 0.432 1 92.19 79 LEU B O 1
ATOM 2011 N N . SER B 1 80 ? -16.312 6.703 0.908 1 86.19 80 SER B N 1
ATOM 2012 C CA . SER B 1 80 ? -16.844 6.816 -0.442 1 86.19 80 SER B CA 1
ATOM 2013 C C . SER B 1 80 ? -16.516 8.172 -1.059 1 86.19 80 SER B C 1
ATOM 2015 O O . SER B 1 80 ? -16.516 8.32 -2.281 1 86.19 80 SER B O 1
ATOM 2017 N N . GLU B 1 81 ? -16.219 9.094 -0.153 1 85.12 81 GLU B N 1
ATOM 2018 C CA . GLU B 1 81 ? -15.875 10.445 -0.592 1 85.12 81 GLU B CA 1
ATOM 2019 C C . GLU B 1 81 ? -14.359 10.641 -0.642 1 85.12 81 GLU B C 1
ATOM 2021 O O . GLU B 1 81 ? -13.609 9.844 -0.083 1 85.12 81 GLU B O 1
ATOM 2026 N N . ALA B 1 82 ? -14.031 11.734 -1.241 1 91.12 82 ALA B N 1
ATOM 2027 C CA . ALA B 1 82 ? -12.617 12.039 -1.417 1 91.12 82 ALA B CA 1
ATOM 2028 C C . ALA B 1 82 ? -11.984 12.508 -0.104 1 91.12 82 ALA B C 1
ATOM 2030 O O . ALA B 1 82 ? -10.766 12.492 0.043 1 91.12 82 ALA B O 1
ATOM 2031 N N . GLN B 1 83 ? -12.898 12.922 0.807 1 94.5 83 GLN B N 1
ATOM 2032 C CA . GLN B 1 83 ? -12.383 13.453 2.066 1 94.5 83 GLN B CA 1
ATOM 2033 C C . GLN B 1 83 ? -13.258 13.023 3.242 1 94.5 83 GLN B C 1
ATOM 2035 O O . GLN B 1 83 ? -14.477 12.898 3.104 1 94.5 83 GLN B O 1
ATOM 2040 N N . CYS B 1 84 ? -12.555 12.914 4.383 1 96.69 84 CYS B N 1
ATOM 2041 C CA . CYS B 1 84 ? -13.211 12.672 5.66 1 96.69 84 CYS B CA 1
ATOM 2042 C C . CYS B 1 84 ? -12.438 13.312 6.805 1 96.69 84 CYS B C 1
ATOM 2044 O O . CYS B 1 84 ? -11.211 13.172 6.879 1 96.69 84 CYS B O 1
ATOM 2046 N N . LEU B 1 85 ? -13.148 13.977 7.637 1 97.31 85 LEU B N 1
ATOM 2047 C CA . LEU B 1 85 ? -12.5 14.594 8.789 1 97.31 85 LEU B CA 1
ATOM 2048 C C . LEU B 1 85 ? -12.57 13.688 10.008 1 97.31 85 LEU B C 1
ATOM 2050 O O . LEU B 1 85 ? -13.594 13.047 10.25 1 97.31 85 LEU B O 1
ATOM 2054 N N . LEU B 1 86 ? -11.453 13.641 10.672 1 97.81 86 LEU B N 1
ATOM 2055 C CA . LEU B 1 86 ? -11.398 12.984 11.977 1 97.81 86 LEU B CA 1
ATOM 2056 C C . LEU B 1 86 ? -11.188 14.008 13.086 1 97.81 86 LEU B C 1
ATOM 2058 O O . LEU B 1 86 ? -10.281 14.836 13.016 1 97.81 86 LEU B O 1
ATOM 2062 N N . HIS B 1 87 ? -11.992 13.93 14.055 1 97.44 87 HIS B N 1
ATOM 2063 C CA . HIS B 1 87 ? -11.914 14.844 15.188 1 97.44 87 HIS B CA 1
ATOM 2064 C C . HIS B 1 87 ? -11.586 14.094 16.469 1 97.44 87 HIS B C 1
ATOM 2066 O O . HIS B 1 87 ? -12.391 13.289 16.953 1 97.44 87 HIS B O 1
ATOM 2072 N N . ALA B 1 88 ? -10.414 14.344 17.016 1 95.69 88 ALA B N 1
ATOM 2073 C CA . ALA B 1 88 ? -10.055 13.8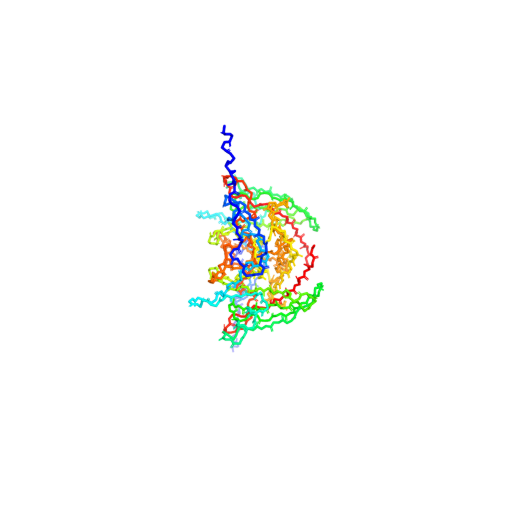05 18.328 1 95.69 88 ALA B CA 1
ATOM 2074 C C . ALA B 1 88 ? -10.539 14.711 19.453 1 95.69 88 ALA B C 1
ATOM 2076 O O . ALA B 1 88 ? -9.945 15.766 19.703 1 95.69 88 ALA B O 1
ATOM 2077 N N . GLU B 1 89 ? -11.461 14.289 20.109 1 89.94 89 GLU B N 1
ATOM 2078 C CA . GLU B 1 89 ? -12.109 15.141 21.109 1 89.94 89 GLU B CA 1
ATOM 2079 C C . GLU B 1 89 ? -11.203 15.391 22.312 1 89.94 89 GLU B C 1
ATOM 2081 O O . GLU B 1 89 ? -11.328 16.406 23 1 89.94 89 GLU B O 1
ATOM 2086 N N . GLU B 1 90 ? -10.328 14.492 22.562 1 92.75 90 GLU B N 1
ATOM 2087 C CA . GLU B 1 90 ? -9.43 14.586 23.703 1 92.75 90 GLU B CA 1
ATOM 2088 C C . GLU B 1 90 ? -8.664 15.906 23.703 1 92.75 90 GLU B C 1
ATOM 2090 O O . GLU B 1 90 ? -8.461 16.516 24.75 1 92.75 90 GLU B O 1
ATOM 2095 N N . ASP B 1 91 ? -8.211 16.344 22.594 1 91.81 91 ASP B N 1
ATOM 2096 C CA . ASP B 1 91 ? -7.449 17.594 22.547 1 91.81 91 ASP B CA 1
ATOM 2097 C C . ASP B 1 91 ? -7.922 18.469 21.391 1 91.81 91 ASP B C 1
ATOM 2099 O O . ASP B 1 91 ? -7.262 19.453 21.031 1 91.81 91 ASP B O 1
ATOM 2103 N N . ASP B 1 92 ? -9 18.078 20.75 1 91.56 92 ASP B N 1
ATOM 2104 C CA . ASP B 1 92 ? -9.648 18.844 19.688 1 91.56 92 ASP B CA 1
ATOM 2105 C C . ASP B 1 92 ? -8.766 18.875 18.438 1 91.56 92 ASP B C 1
ATOM 2107 O O . ASP B 1 92 ? -8.836 19.828 17.656 1 91.56 92 ASP B O 1
ATOM 2111 N N . SER B 1 93 ? -7.91 17.875 18.266 1 93.12 93 SER B N 1
ATOM 2112 C CA . SER B 1 93 ? -7.125 17.766 17.047 1 93.12 93 SER B CA 1
ATOM 2113 C C . SER B 1 93 ? -7.992 17.344 15.867 1 93.12 93 SER B C 1
ATOM 2115 O O . SER B 1 93 ? -8.961 16.609 16.047 1 93.12 93 SER B O 1
ATOM 2117 N N . VAL B 1 94 ? -7.535 17.875 14.703 1 94.5 94 VAL B N 1
ATOM 2118 C CA . VAL B 1 94 ? -8.289 17.578 13.484 1 94.5 94 VAL B CA 1
ATOM 2119 C C . VAL B 1 94 ? -7.371 16.938 12.453 1 94.5 94 VAL B C 1
ATOM 2121 O O . VAL B 1 94 ? -6.266 17.422 12.195 1 94.5 94 VAL B O 1
ATOM 2124 N N . PHE B 1 95 ? -7.914 15.836 11.922 1 95.44 95 PHE B N 1
ATOM 2125 C CA . PHE B 1 95 ? -7.191 15.148 10.859 1 95.44 95 PHE B CA 1
ATOM 2126 C C . PHE B 1 95 ? -8.039 15.07 9.594 1 95.44 95 PHE B C 1
ATOM 2128 O O . PHE B 1 95 ? -9.273 15.086 9.664 1 95.44 95 PHE B O 1
ATOM 2135 N N . LEU B 1 96 ? -7.348 15.031 8.531 1 95.75 96 LEU B N 1
ATOM 2136 C CA . LEU B 1 96 ? -7.988 14.812 7.242 1 95.75 96 LEU B CA 1
ATOM 2137 C C . LEU B 1 96 ? -7.555 13.484 6.641 1 95.75 96 LEU B C 1
ATOM 2139 O O . LEU B 1 96 ? -6.359 13.234 6.465 1 95.75 96 LEU B O 1
ATOM 2143 N N . LEU B 1 97 ? -8.531 12.625 6.414 1 96.44 97 LEU B N 1
ATOM 2144 C CA . LEU B 1 97 ? -8.297 11.484 5.531 1 96.44 97 LEU B CA 1
ATOM 2145 C C . LEU B 1 97 ? -8.539 11.867 4.074 1 96.44 97 LEU B C 1
ATOM 2147 O O . LEU B 1 97 ? -9.672 12.188 3.691 1 96.44 97 LEU B O 1
ATOM 2151 N N . ALA B 1 98 ? -7.516 11.836 3.367 1 94.75 98 ALA B N 1
ATOM 2152 C CA . ALA B 1 98 ? -7.613 12.172 1.947 1 94.75 98 ALA B CA 1
ATOM 2153 C C . ALA B 1 98 ? -7.605 10.906 1.089 1 94.75 98 ALA B C 1
ATOM 2155 O O . ALA B 1 98 ? -6.785 10.008 1.304 1 94.75 98 ALA B O 1
ATOM 2156 N N . VAL B 1 99 ? -8.57 10.883 0.14 1 93.62 99 VAL B N 1
ATOM 2157 C CA . VAL B 1 99 ? -8.695 9.742 -0.768 1 93.62 99 VAL B CA 1
ATOM 2158 C C . VAL B 1 99 ? -8.445 10.203 -2.203 1 93.62 99 VAL B C 1
ATOM 2160 O O . VAL B 1 99 ? -8.961 11.234 -2.633 1 93.62 99 VAL B O 1
ATOM 2163 N N . GLY B 1 100 ? -7.562 9.461 -2.881 1 91.75 100 GLY B N 1
ATOM 2164 C CA . GLY B 1 100 ? -7.277 9.711 -4.285 1 91.75 100 GLY B CA 1
ATOM 2165 C C . GLY B 1 100 ? -7.191 8.445 -5.113 1 91.75 100 GLY B C 1
ATOM 2166 O O . GLY B 1 100 ? -7.645 7.383 -4.684 1 91.75 100 GLY B O 1
ATOM 2167 N N . ALA B 1 101 ? -6.758 8.727 -6.34 1 89.75 101 ALA B N 1
ATOM 2168 C CA . ALA B 1 101 ? -6.617 7.598 -7.254 1 89.75 101 ALA B CA 1
ATOM 2169 C C . ALA B 1 101 ? -5.23 7.574 -7.887 1 89.75 101 ALA B C 1
ATOM 2171 O O . ALA B 1 101 ? -4.688 8.617 -8.25 1 89.75 101 ALA B O 1
ATOM 2172 N N . LEU B 1 102 ? -4.688 6.41 -7.926 1 89 102 LEU B N 1
ATOM 2173 C CA . LEU B 1 102 ? -3.49 6.129 -8.711 1 89 102 LEU B CA 1
ATOM 2174 C C . LEU B 1 102 ? -3.717 4.941 -9.641 1 89 102 LEU B C 1
ATOM 2176 O O . LEU B 1 102 ? -3.727 3.791 -9.195 1 89 102 LEU B O 1
ATOM 2180 N N . GLY B 1 103 ? -3.889 5.281 -10.922 1 84.62 103 GLY B N 1
ATOM 2181 C CA . GLY B 1 103 ? -4.379 4.238 -11.805 1 84.62 103 GLY B CA 1
ATOM 2182 C C . GLY B 1 103 ? -5.742 3.703 -11.398 1 84.62 103 GLY B C 1
ATOM 2183 O O . GLY B 1 103 ? -6.68 4.473 -11.188 1 84.62 103 GLY B O 1
ATOM 2184 N N . MET B 1 104 ? -5.789 2.348 -11.242 1 86.31 104 MET B N 1
ATOM 2185 C CA . MET B 1 104 ? -7.055 1.739 -10.844 1 86.31 104 MET B CA 1
ATOM 2186 C C . MET B 1 104 ? -7.129 1.577 -9.328 1 86.31 104 MET B C 1
ATOM 2188 O O . MET B 1 104 ? -8.156 1.146 -8.797 1 86.31 104 MET B O 1
ATOM 2192 N N . ALA B 1 105 ? -6.086 1.932 -8.719 1 88.25 105 ALA B N 1
ATOM 2193 C CA . ALA B 1 105 ? -6.043 1.746 -7.273 1 88.25 105 ALA B CA 1
ATOM 2194 C C . ALA B 1 105 ? -6.484 3.014 -6.547 1 88.25 105 ALA B C 1
ATOM 2196 O O . ALA B 1 105 ? -6.402 4.113 -7.098 1 88.25 105 ALA B O 1
ATOM 2197 N N . THR B 1 106 ? -6.973 2.783 -5.395 1 92.19 106 THR B N 1
ATOM 2198 C CA . THR B 1 106 ? -7.324 3.896 -4.516 1 92.19 106 THR B CA 1
ATOM 2199 C C . THR B 1 106 ? -6.23 4.141 -3.484 1 92.19 106 THR B C 1
ATOM 2201 O O . THR B 1 106 ? -5.672 3.191 -2.926 1 92.19 106 THR B O 1
ATOM 2204 N N . VAL B 1 107 ? -5.895 5.434 -3.266 1 93.75 107 VAL B N 1
ATOM 2205 C CA . VAL B 1 107 ? -4.875 5.77 -2.275 1 93.75 107 VAL B CA 1
ATOM 2206 C C . VAL B 1 107 ? -5.5 6.594 -1.151 1 93.75 107 VAL B C 1
ATOM 2208 O O . VAL B 1 107 ? -6.371 7.434 -1.396 1 93.75 107 VAL B O 1
ATOM 2211 N N . VAL B 1 108 ? -5.047 6.301 0.082 1 95.25 108 VAL B N 1
ATOM 2212 C CA . VAL B 1 108 ? -5.562 6.996 1.257 1 95.25 108 VAL B CA 1
ATOM 2213 C C . VAL B 1 108 ? -4.398 7.461 2.131 1 95.25 108 VAL B C 1
ATOM 2215 O O . VAL B 1 108 ? -3.436 6.723 2.34 1 95.25 108 VAL B O 1
ATOM 2218 N N . SER B 1 109 ? -4.465 8.656 2.641 1 94.19 109 SER B N 1
ATOM 2219 C CA . SER B 1 109 ? -3.492 9.156 3.602 1 94.19 109 SER B CA 1
ATOM 2220 C C . SER B 1 109 ? -4.156 10.055 4.641 1 94.19 109 SER B C 1
ATOM 2222 O O . SER B 1 109 ? -5.285 10.516 4.441 1 94.19 109 SER B O 1
ATOM 2224 N N . ALA B 1 110 ? -3.451 10.219 5.727 1 94.44 110 ALA B N 1
ATOM 2225 C CA . ALA B 1 110 ? -3.926 11.102 6.789 1 94.44 110 ALA B CA 1
ATOM 2226 C C . ALA B 1 110 ? -2.961 12.258 7.008 1 94.44 110 ALA B C 1
ATOM 2228 O O . ALA B 1 110 ? -1.741 12.078 6.973 1 94.44 110 ALA B O 1
ATOM 2229 N N . VAL B 1 111 ? -3.555 13.391 7.18 1 92.38 111 VAL B N 1
ATOM 2230 C CA . VAL B 1 111 ? -2.758 14.547 7.578 1 92.38 111 VAL B CA 1
ATOM 2231 C C . VAL B 1 111 ? -3.371 15.195 8.82 1 92.38 111 VAL B C 1
ATOM 2233 O O . VAL B 1 111 ? -4.578 15.102 9.047 1 92.38 111 VAL B O 1
ATOM 2236 N N . CYS B 1 112 ? -2.514 15.789 9.562 1 92.31 112 CYS B N 1
ATOM 2237 C CA . CYS B 1 112 ? -2.975 16.547 10.719 1 92.31 112 CYS B CA 1
ATOM 2238 C C . CYS B 1 112 ? -3.104 18.031 10.367 1 92.31 112 CYS B C 1
ATOM 2240 O O . CYS B 1 112 ? -2.137 18.656 9.93 1 92.31 112 CYS B O 1
ATOM 2242 N N . ILE B 1 113 ? -4.305 18.516 10.57 1 91.44 113 ILE B N 1
ATOM 2243 C CA . ILE B 1 113 ? -4.52 19.938 10.336 1 91.44 113 ILE B CA 1
ATOM 2244 C C . ILE B 1 113 ? -4.066 20.734 11.555 1 91.44 113 ILE B C 1
ATOM 2246 O O . ILE B 1 113 ? -4.719 20.703 12.602 1 91.44 113 ILE B O 1
ATOM 2250 N N . CYS B 1 114 ? -2.998 21.438 11.398 1 86.44 114 CYS B N 1
ATOM 2251 C CA . CYS B 1 114 ? -2.473 22.188 12.539 1 86.44 114 CYS B CA 1
ATOM 2252 C C . CYS B 1 114 ? -1.758 23.453 12.07 1 86.44 114 CYS B C 1
ATOM 2254 O O . CYS B 1 114 ? -1.253 23.5 10.953 1 86.44 114 CYS B O 1
ATOM 2256 N N . ALA B 1 115 ? -1.889 24.328 13.055 1 80.88 115 ALA B N 1
ATOM 2257 C CA . ALA B 1 115 ? -1.21 25.594 12.789 1 80.88 115 ALA B CA 1
ATOM 2258 C C . ALA B 1 115 ? 0.305 25.406 12.781 1 80.88 115 ALA B C 1
ATOM 2260 O O . ALA B 1 115 ? 0.844 24.594 13.531 1 80.88 115 ALA B O 1
ATOM 2261 N N . GLY B 1 116 ? 0.913 26.125 12 1 72.69 116 GLY B N 1
ATOM 2262 C CA . GLY B 1 116 ? 2.367 26.141 11.961 1 72.69 116 GLY B CA 1
ATOM 2263 C C . GLY B 1 116 ? 2.969 24.781 11.656 1 72.69 116 GLY B C 1
ATOM 2264 O O . GLY B 1 116 ? 2.352 23.75 11.922 1 72.69 116 GLY B O 1
ATOM 2265 N N . ALA B 1 117 ? 3.67 24.641 10.664 1 61.72 117 ALA B N 1
ATOM 2266 C CA . ALA B 1 117 ? 4.344 23.391 10.336 1 61.72 117 ALA B CA 1
ATOM 2267 C C . ALA B 1 117 ? 5.137 22.859 11.523 1 61.72 117 ALA B C 1
ATOM 2269 O O . ALA B 1 117 ? 6.207 23.375 11.844 1 61.72 117 ALA B O 1
ATOM 2270 N N . SER B 1 118 ? 4.367 22.719 12.711 1 60.69 118 SER B N 1
ATOM 2271 C CA . SER B 1 118 ? 5.168 22.203 13.812 1 60.69 118 SER B CA 1
ATOM 2272 C C . SER B 1 118 ? 6.059 21.047 13.359 1 60.69 118 SER B C 1
ATOM 2274 O O . SER B 1 118 ? 5.648 20.234 12.531 1 60.69 118 SER B O 1
ATOM 2276 N N . LEU B 1 119 ? 7.332 21.188 13.695 1 59.91 119 LEU B N 1
ATOM 2277 C CA . LEU B 1 119 ? 8.406 20.281 13.297 1 59.91 119 LEU B CA 1
ATOM 2278 C C . LEU B 1 119 ? 8.219 18.906 13.906 1 59.91 119 LEU B C 1
ATOM 2280 O O . LEU B 1 119 ? 8.664 17.906 13.344 1 59.91 119 LEU B O 1
ATOM 2284 N N . GLU B 1 120 ? 7.391 18.844 15.016 1 67.06 120 GLU B N 1
ATOM 2285 C CA . GLU B 1 120 ? 7.473 17.5 15.586 1 67.06 120 GLU B CA 1
ATOM 2286 C C . GLU B 1 120 ? 6.141 16.766 15.461 1 67.06 120 GLU B C 1
ATOM 2288 O O . GLU B 1 120 ? 5.105 17.266 15.906 1 67.06 120 GLU B O 1
ATOM 2293 N N . PRO B 1 121 ? 6.078 15.836 14.766 1 69.25 121 PRO B N 1
ATOM 2294 C CA . PRO B 1 121 ? 4.844 15.055 14.688 1 69.25 121 PRO B CA 1
ATOM 2295 C C . PRO B 1 121 ? 4.398 14.523 16.047 1 69.25 121 PRO B C 1
ATOM 2297 O O . PRO B 1 121 ? 5.23 14.078 16.844 1 69.25 121 PRO B O 1
ATOM 2300 N N . ARG B 1 122 ? 3.154 14.758 16.359 1 83 122 ARG B N 1
ATOM 2301 C CA . ARG B 1 122 ? 2.609 14.391 17.672 1 83 122 ARG B CA 1
ATOM 2302 C C . ARG B 1 122 ? 1.72 13.156 17.562 1 83 122 ARG B C 1
ATOM 2304 O O . ARG B 1 122 ? 1.298 12.594 18.578 1 83 122 ARG B O 1
ATOM 2311 N N . HIS B 1 123 ? 1.558 12.797 16.25 1 91.69 123 HIS B N 1
ATOM 2312 C CA . HIS B 1 123 ? 0.604 11.703 16.094 1 91.69 123 HIS B CA 1
ATOM 2313 C C . HIS B 1 123 ? 1.12 10.664 15.109 1 91.69 123 HIS B C 1
ATOM 2315 O O . HIS B 1 123 ? 1.892 10.984 14.203 1 91.69 123 HIS B O 1
ATOM 2321 N N . ALA B 1 124 ? 0.753 9.461 15.398 1 93.75 124 ALA B N 1
ATOM 2322 C CA . ALA B 1 124 ? 0.944 8.344 14.477 1 93.75 124 ALA B CA 1
ATOM 2323 C C . ALA B 1 124 ? -0.396 7.785 14.008 1 93.75 124 ALA B C 1
ATOM 2325 O O . ALA B 1 124 ? -1.432 8.031 14.633 1 93.75 124 ALA B O 1
ATOM 2326 N N . VAL B 1 125 ? -0.34 7.121 12.898 1 95.25 125 VAL B N 1
ATOM 2327 C CA . VAL B 1 125 ? -1.603 6.59 12.391 1 95.25 125 VAL B CA 1
ATOM 2328 C C . VAL B 1 125 ? -1.387 5.188 11.828 1 95.25 125 VAL B C 1
ATOM 2330 O O . VAL B 1 125 ? -0.329 4.895 11.266 1 95.25 125 VAL B O 1
ATOM 2333 N N . LYS B 1 126 ? -2.348 4.312 12.047 1 96.81 126 LYS B N 1
ATOM 2334 C CA . LYS B 1 126 ? -2.445 3.002 11.414 1 96.81 126 LYS B CA 1
ATOM 2335 C C . LYS B 1 126 ? -3.701 2.9 10.547 1 96.81 126 LYS B C 1
ATOM 2337 O O . LYS B 1 126 ? -4.809 3.146 11.023 1 96.81 126 LYS B O 1
ATOM 2342 N N . LEU B 1 127 ? -3.49 2.664 9.266 1 97.56 127 LEU B N 1
ATOM 2343 C CA . LEU B 1 127 ? -4.59 2.432 8.336 1 97.56 127 LEU B CA 1
ATOM 2344 C C . LEU B 1 127 ? -4.582 0.991 7.836 1 97.56 127 LEU B C 1
ATOM 2346 O O . LEU B 1 127 ? -3.553 0.492 7.375 1 97.56 127 LEU B O 1
ATOM 2350 N N . ARG B 1 128 ? -5.691 0.337 7.906 1 97.25 128 ARG B N 1
ATOM 2351 C CA . ARG B 1 128 ? -5.793 -1.037 7.426 1 97.25 128 ARG B CA 1
ATOM 2352 C C . ARG B 1 128 ? -7 -1.209 6.504 1 97.25 128 ARG B C 1
ATOM 2354 O O . ARG B 1 128 ? -8.109 -0.792 6.844 1 97.25 128 ARG B O 1
ATOM 2361 N N . ALA B 1 129 ? -6.777 -1.711 5.336 1 94.62 129 ALA B N 1
ATOM 2362 C CA . ALA B 1 129 ? -7.852 -2.137 4.441 1 94.62 129 ALA B CA 1
ATOM 2363 C C . ALA B 1 129 ? -7.902 -3.656 4.328 1 94.62 129 ALA B C 1
ATOM 2365 O O . ALA B 1 129 ? -6.863 -4.312 4.203 1 94.62 129 ALA B O 1
ATOM 2366 N N . ASN B 1 130 ? -9.094 -4.215 4.367 1 88.88 130 ASN B N 1
ATOM 2367 C CA . ASN B 1 130 ? -9.273 -5.656 4.242 1 88.88 130 ASN B CA 1
ATOM 2368 C C . ASN B 1 130 ? -9.969 -6.023 2.934 1 88.88 130 ASN B C 1
ATOM 2370 O O . ASN B 1 130 ? -10.93 -5.363 2.531 1 88.88 130 ASN B O 1
ATOM 2374 N N . GLY B 1 131 ? -9.305 -6.977 2.334 1 82.19 131 GLY B N 1
ATOM 2375 C CA . GLY B 1 131 ? -9.984 -7.52 1.171 1 82.19 131 GLY B CA 1
ATOM 2376 C C . GLY B 1 131 ? -11.242 -8.297 1.524 1 82.19 131 GLY B C 1
ATOM 2377 O O . GLY B 1 131 ? -11.57 -8.445 2.703 1 82.19 131 GLY B O 1
ATOM 2378 N N . PRO B 1 132 ? -11.961 -8.547 0.447 1 74.69 132 PRO B N 1
ATOM 2379 C CA . PRO B 1 132 ? -13.148 -9.375 0.69 1 74.69 132 PRO B CA 1
ATOM 2380 C C . PRO B 1 132 ? -12.805 -10.719 1.328 1 74.69 132 PRO B C 1
ATOM 2382 O O . PRO B 1 132 ? -11.688 -11.219 1.162 1 74.69 132 PRO B O 1
ATOM 2385 N N . PRO B 1 133 ? -13.656 -11.18 2.318 1 64.94 133 PRO B N 1
ATOM 2386 C CA . PRO B 1 133 ? -13.367 -12.469 2.947 1 64.94 133 PRO B CA 1
ATOM 2387 C C . PRO B 1 133 ? -13.266 -13.609 1.936 1 64.94 133 PRO B C 1
ATOM 2389 O O . PRO B 1 133 ? -13.828 -13.516 0.841 1 64.94 133 PRO B O 1
ATOM 2392 N N . PRO B 1 134 ? -12.438 -14.656 2.389 1 58.09 134 PRO B N 1
ATOM 2393 C CA . PRO B 1 134 ? -12.508 -15.867 1.57 1 58.09 134 PRO B CA 1
ATOM 2394 C C . PRO B 1 134 ? -13.93 -16.375 1.399 1 58.09 134 PRO B C 1
ATOM 2396 O O . PRO B 1 134 ? -14.789 -16.141 2.258 1 58.09 134 PRO B O 1
ATOM 2399 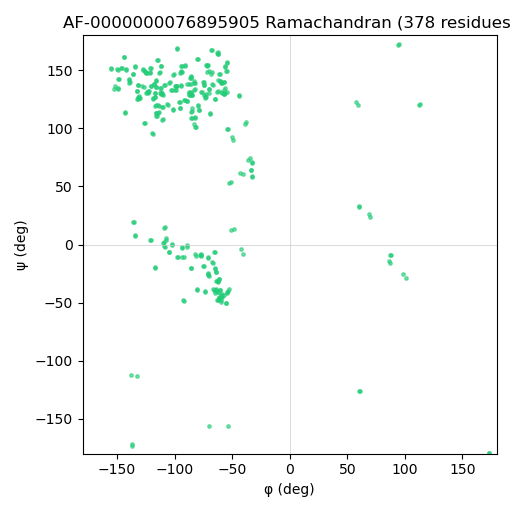N N . PRO B 1 135 ? -14.211 -17.188 0.292 1 52.59 135 PRO B N 1
ATOM 2400 C CA . PRO B 1 135 ? -13.234 -17.703 -0.668 1 52.59 135 PRO B CA 1
ATOM 2401 C C . PRO B 1 135 ? -12.859 -16.672 -1.733 1 52.59 135 PRO B C 1
ATOM 2403 O O . PRO B 1 135 ? -12.055 -16.969 -2.625 1 52.59 135 PRO B O 1
ATOM 2406 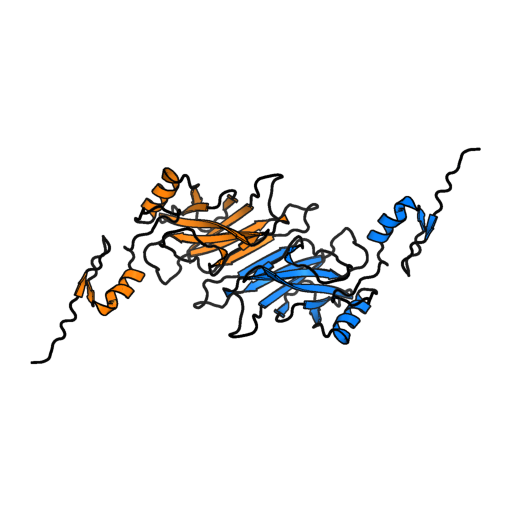N N . SER B 1 136 ? -13.711 -15.617 -1.611 1 50.16 136 SER B N 1
ATOM 2407 C CA . SER B 1 136 ? -13.734 -14.727 -2.764 1 50.16 136 SER B CA 1
ATOM 2408 C C . SER B 1 136 ? -12.383 -14.062 -2.979 1 50.16 136 SER B C 1
ATOM 2410 O O . SER B 1 136 ? -12.078 -13.602 -4.082 1 50.16 136 SER B O 1
ATOM 2412 N N . SER B 1 137 ? -11.711 -13.852 -1.817 1 59.53 137 SER B N 1
ATOM 2413 C CA . SER B 1 137 ? -10.523 -13.148 -2.295 1 59.53 137 SER B CA 1
ATOM 2414 C C . SER B 1 137 ? -9.281 -13.562 -1.508 1 59.53 137 SER B C 1
ATOM 2416 O O . SER B 1 137 ? -9.375 -13.898 -0.325 1 59.53 137 SER B O 1
ATOM 2418 N N . ALA B 1 138 ? -8.453 -14.164 -2.115 1 63.94 138 ALA B N 1
ATOM 2419 C CA . ALA B 1 138 ? -7.074 -14.383 -1.675 1 63.94 138 ALA B CA 1
ATOM 2420 C C . ALA B 1 138 ? -6.438 -13.078 -1.208 1 63.94 138 ALA B C 1
ATOM 2422 O O . ALA B 1 138 ? -5.289 -13.07 -0.755 1 63.94 138 ALA B O 1
ATOM 2423 N N . ALA B 1 139 ? -7.59 -12.109 -1.076 1 73.44 139 ALA B N 1
ATOM 2424 C CA . ALA B 1 139 ? -7.008 -10.812 -0.758 1 73.44 139 ALA B CA 1
ATOM 2425 C C . ALA B 1 139 ? -6.77 -10.672 0.743 1 73.44 139 ALA B C 1
ATOM 2427 O O . ALA B 1 139 ? -7.543 -11.188 1.552 1 73.44 139 ALA B O 1
ATOM 2428 N N . GLY B 1 140 ? -5.895 -10.531 1.448 1 87.81 140 GLY B N 1
ATOM 2429 C CA . GLY B 1 140 ? -5.445 -10.227 2.797 1 87.81 140 GLY B CA 1
ATOM 2430 C C . GLY B 1 140 ? -5.672 -8.781 3.191 1 87.81 140 GLY B C 1
ATOM 2431 O O . GLY B 1 140 ? -6.723 -8.211 2.896 1 87.81 140 GLY B O 1
ATOM 2432 N N . SER B 1 141 ? -4.953 -8.445 4.023 1 92.75 141 SER B N 1
ATOM 2433 C CA . SER B 1 141 ? -5.039 -7.062 4.477 1 92.75 141 SER B CA 1
ATOM 2434 C C . SER B 1 141 ? -3.799 -6.273 4.078 1 92.75 141 SER B C 1
ATOM 2436 O O . SER B 1 141 ? -2.734 -6.848 3.846 1 92.75 141 SER B O 1
ATOM 2438 N N . ILE B 1 142 ? -4.047 -5.02 3.955 1 94.69 142 ILE B N 1
ATOM 2439 C CA . ILE B 1 142 ? -2.957 -4.074 3.74 1 94.69 142 ILE B CA 1
ATOM 2440 C C . ILE B 1 142 ? -2.941 -3.041 4.863 1 94.69 142 ILE B C 1
ATOM 2442 O O . ILE B 1 142 ? -3.992 -2.549 5.277 1 94.69 142 ILE B O 1
ATOM 2446 N N . LEU B 1 143 ? -1.748 -2.762 5.352 1 96.31 143 LEU B N 1
ATOM 2447 C CA . LEU B 1 143 ? -1.629 -1.886 6.512 1 96.31 143 LEU B CA 1
ATOM 2448 C C . LEU B 1 143 ? -0.565 -0.817 6.281 1 96.31 143 LEU B C 1
ATOM 2450 O O . LEU B 1 143 ? 0.504 -1.107 5.742 1 96.31 143 LEU B O 1
ATOM 2454 N N . LEU B 1 144 ? -0.899 0.362 6.566 1 95.12 144 LEU B N 1
ATOM 2455 C CA . LEU B 1 144 ? 0.051 1.458 6.711 1 95.12 144 LEU B CA 1
ATOM 2456 C C . LEU B 1 144 ? 0.239 1.824 8.18 1 95.12 144 LEU B C 1
ATOM 2458 O O . LEU B 1 144 ? -0.733 2.119 8.883 1 95.12 144 LEU B O 1
ATOM 2462 N N . ASP B 1 145 ? 1.413 1.728 8.672 1 94.31 145 ASP B N 1
ATOM 2463 C CA . ASP B 1 145 ? 1.766 2.09 10.039 1 94.31 145 ASP B CA 1
ATOM 2464 C C . ASP B 1 145 ? 2.795 3.217 10.062 1 94.31 145 ASP B C 1
ATOM 2466 O O . ASP B 1 145 ? 3.998 2.967 9.961 1 94.31 145 ASP B O 1
ATOM 2470 N N . THR B 1 146 ? 2.346 4.449 10.188 1 89.38 146 THR B N 1
ATOM 2471 C CA . THR B 1 146 ? 3.268 5.578 10.18 1 89.38 146 THR B CA 1
ATOM 2472 C C . THR B 1 146 ? 3.668 5.965 11.602 1 89.38 146 THR B C 1
ATOM 2474 O O . THR B 1 146 ? 2.869 5.844 12.531 1 89.38 146 THR B O 1
ATOM 2477 N N . LYS B 1 147 ? 4.875 6.449 11.664 1 84.88 147 LYS B N 1
ATOM 2478 C CA . LYS B 1 147 ? 5.355 6.91 12.961 1 84.88 147 LYS B CA 1
ATOM 2479 C C . LYS B 1 147 ? 4.941 8.352 13.219 1 84.88 147 LYS B C 1
ATOM 2481 O O . LYS B 1 147 ? 4.887 8.797 14.367 1 84.88 147 LYS B O 1
ATOM 2486 N N . ALA B 1 148 ? 4.641 8.992 12.133 1 86.75 148 ALA B N 1
ATOM 2487 C CA . ALA B 1 148 ? 4.223 10.383 12.273 1 86.75 148 ALA B CA 1
ATOM 2488 C C . ALA B 1 148 ? 3.295 10.797 11.133 1 86.75 148 ALA B C 1
ATOM 2490 O O . ALA B 1 148 ? 3.576 10.523 9.969 1 86.75 148 ALA B O 1
ATOM 2491 N N . VAL B 1 149 ? 2.258 11.43 11.562 1 88.5 149 VAL B N 1
ATOM 2492 C CA . VAL B 1 149 ? 1.343 12 10.578 1 88.5 149 VAL B CA 1
ATOM 2493 C C . VAL B 1 149 ? 1.862 13.359 10.117 1 88.5 149 VAL B C 1
ATOM 2495 O O . VAL B 1 149 ? 2.334 14.156 10.93 1 88.5 149 VAL B O 1
ATOM 2498 N N . THR B 1 150 ? 1.736 13.562 8.844 1 85.69 150 THR B N 1
ATOM 2499 C CA . THR B 1 150 ? 2.172 14.836 8.281 1 85.69 150 THR B CA 1
ATOM 2500 C C . THR B 1 150 ? 1.242 15.969 8.711 1 85.69 150 THR B C 1
ATOM 2502 O O . THR B 1 150 ? 0.019 15.82 8.68 1 85.69 150 THR B O 1
ATOM 2505 N N . ASN B 1 151 ? 1.889 17.031 9.125 1 87.31 151 ASN B N 1
ATOM 2506 C CA . ASN B 1 151 ? 1.111 18.234 9.43 1 87.31 151 ASN B CA 1
ATOM 2507 C C . ASN B 1 151 ? 0.86 19.078 8.18 1 87.31 151 ASN B C 1
ATOM 2509 O O . ASN B 1 151 ? 1.702 19.125 7.281 1 87.31 151 ASN B O 1
ATOM 2513 N N . SER B 1 152 ? -0.346 19.672 8.195 1 87.44 152 SER B N 1
ATOM 2514 C CA . SER B 1 152 ? -0.646 20.547 7.062 1 87.44 152 SER B CA 1
ATOM 2515 C C . SER B 1 152 ? -1.563 21.688 7.477 1 87.44 152 SER B C 1
ATOM 2517 O O . SER B 1 152 ? -2.484 21.5 8.273 1 87.44 152 SER B O 1
ATOM 2519 N N . ASN B 1 153 ? -1.267 22.812 6.887 1 88.94 153 ASN B N 1
ATOM 2520 C CA . ASN B 1 153 ? -2.146 23.984 7.02 1 88.94 153 ASN B CA 1
ATOM 2521 C C . ASN B 1 153 ? -2.355 24.672 5.684 1 88.94 153 ASN B C 1
ATOM 2523 O O . ASN B 1 153 ? -2.758 25.844 5.645 1 88.94 153 ASN B O 1
ATOM 2527 N N . ARG B 1 154 ? -2.105 24 4.613 1 88.12 154 ARG B N 1
ATOM 2528 C CA . ARG B 1 154 ? -2.062 24.625 3.295 1 88.12 154 ARG B CA 1
ATOM 2529 C C . ARG B 1 154 ? -3.43 24.578 2.621 1 88.12 154 ARG B C 1
ATOM 2531 O O . ARG B 1 154 ? -4.238 23.688 2.912 1 88.12 154 ARG B O 1
ATOM 2538 N N . PRO B 1 155 ? -3.566 25.516 1.762 1 89.75 155 PRO B N 1
ATOM 2539 C CA . PRO B 1 155 ? -4.82 25.516 1.003 1 89.75 155 PRO B CA 1
ATOM 2540 C C . PRO B 1 155 ? -4.797 24.516 -0.154 1 89.75 155 PRO B C 1
ATOM 2542 O O . PRO B 1 155 ? -3.723 24.078 -0.578 1 89.75 155 PRO B O 1
ATOM 2545 N N . GLY B 1 156 ? -6 24.172 -0.574 1 88.88 156 GLY B N 1
ATOM 2546 C CA . GLY B 1 156 ? -6.098 23.375 -1.79 1 88.88 156 GLY B CA 1
ATOM 2547 C C . GLY B 1 156 ? -6.18 21.875 -1.524 1 88.88 156 GLY B C 1
ATOM 2548 O O . GLY B 1 156 ? -5.938 21.438 -0.403 1 88.88 156 GLY B O 1
ATOM 2549 N N . GLU B 1 157 ? -6.414 21.219 -2.543 1 88.44 157 GLU B N 1
ATOM 2550 C CA . GLU B 1 157 ? -6.617 19.766 -2.451 1 88.44 157 GLU B CA 1
ATOM 2551 C C . GLU B 1 157 ? -5.328 19.062 -2.055 1 88.44 157 GLU B C 1
ATOM 2553 O O . GLU B 1 157 ? -4.246 19.406 -2.531 1 88.44 157 GLU B O 1
ATOM 2558 N N . VAL B 1 158 ? -5.508 18.109 -1.166 1 88.56 158 VAL B N 1
ATOM 2559 C CA . VAL B 1 158 ? -4.375 17.297 -0.754 1 88.56 158 VAL B CA 1
ATOM 2560 C C . VAL B 1 158 ? -4.094 16.234 -1.81 1 88.56 158 VAL B C 1
ATOM 2562 O O . VAL B 1 158 ? -4.949 15.383 -2.088 1 88.56 158 VAL B O 1
ATOM 2565 N N . ALA B 1 159 ? -2.904 16.391 -2.398 1 90.06 159 ALA B N 1
ATOM 2566 C CA . ALA B 1 159 ? -2.461 15.352 -3.326 1 90.06 159 ALA B CA 1
ATOM 2567 C C . ALA B 1 159 ? -1.857 14.164 -2.578 1 90.06 159 ALA B C 1
ATOM 2569 O O . ALA B 1 159 ? -0.681 14.188 -2.211 1 90.06 159 ALA B O 1
ATOM 2570 N N . VAL B 1 160 ? -2.611 13.133 -2.439 1 90.31 160 VAL B N 1
ATOM 2571 C CA . VAL B 1 160 ? -2.252 11.992 -1.6 1 90.31 160 VAL B CA 1
ATOM 2572 C C . VAL B 1 160 ? -0.951 11.367 -2.102 1 90.31 160 VAL B C 1
ATOM 2574 O O . VAL B 1 160 ? -0.083 11 -1.307 1 90.31 160 VAL B O 1
ATOM 2577 N N . GLU B 1 161 ? -0.754 11.273 -3.367 1 86.75 161 GLU B N 1
ATOM 2578 C CA . GLU B 1 161 ? 0.394 10.594 -3.963 1 86.75 161 GLU B CA 1
ATOM 2579 C C . GLU B 1 161 ? 1.678 11.391 -3.744 1 86.75 161 GLU B C 1
ATOM 2581 O O . GLU B 1 161 ? 2.777 10.875 -3.963 1 86.75 161 GLU B O 1
ATOM 2586 N N . GLU B 1 162 ? 1.513 12.656 -3.277 1 86.25 162 GLU B N 1
ATOM 2587 C CA . GLU B 1 162 ? 2.686 13.492 -3.033 1 86.25 162 GLU B CA 1
ATOM 2588 C C . GLU B 1 162 ? 3.09 13.461 -1.562 1 86.25 162 GLU B C 1
ATOM 2590 O O . GLU B 1 162 ? 4.141 13.984 -1.19 1 86.25 162 GLU B O 1
ATOM 2595 N N . LEU B 1 163 ? 2.221 12.906 -0.806 1 87.69 163 LEU B N 1
ATOM 2596 C CA . LEU B 1 163 ? 2.553 12.773 0.608 1 87.69 163 LEU B CA 1
ATOM 2597 C C . LEU B 1 163 ? 3.613 11.695 0.817 1 87.69 163 LEU B C 1
ATOM 2599 O O . LEU B 1 163 ? 3.744 10.781 0 1 87.69 163 LEU B O 1
ATOM 2603 N N . PRO B 1 164 ? 4.355 11.828 1.9 1 84.62 164 PRO B N 1
ATOM 2604 C CA . PRO B 1 164 ? 5.438 10.867 2.129 1 84.62 164 PRO B CA 1
ATOM 2605 C C . PRO B 1 164 ? 4.934 9.438 2.295 1 84.62 164 PRO B C 1
ATOM 2607 O O . PRO B 1 164 ? 5.664 8.484 2.008 1 84.62 164 PRO B O 1
ATOM 2610 N N . SER B 1 165 ? 3.734 9.328 2.861 1 88.31 165 SER B N 1
ATOM 2611 C CA . SER B 1 165 ? 3.178 7.996 3.084 1 88.31 165 SER B CA 1
ATOM 2612 C C . SER B 1 165 ? 1.688 7.957 2.754 1 88.31 165 SER B C 1
ATOM 2614 O O . SER B 1 165 ? 0.955 8.898 3.062 1 88.31 165 SER B O 1
ATOM 2616 N N . PHE B 1 166 ? 1.333 6.801 2.1 1 93.31 166 PHE B N 1
ATOM 2617 C CA . PHE B 1 166 ? -0.079 6.559 1.83 1 93.31 166 PHE B CA 1
ATOM 2618 C C . PHE B 1 166 ? -0.352 5.066 1.681 1 93.31 166 PHE B C 1
ATOM 2620 O O . PHE B 1 166 ? 0.559 4.289 1.385 1 93.31 166 PHE B O 1
ATOM 2627 N N . LEU B 1 167 ? -1.491 4.719 2 1 95.12 167 LEU B N 1
ATOM 2628 C CA . LEU B 1 167 ? -1.977 3.355 1.81 1 95.12 167 LEU B CA 1
ATOM 2629 C C . LEU B 1 167 ? -2.602 3.189 0.429 1 95.12 167 LEU B C 1
ATOM 2631 O O . LEU B 1 167 ? -3.494 3.951 0.052 1 95.12 167 LEU B O 1
ATOM 2635 N N . MET B 1 168 ? -2.152 2.324 -0.302 1 92.38 168 MET B N 1
ATOM 2636 C CA . MET B 1 168 ? -2.783 2.02 -1.583 1 92.38 168 MET B CA 1
ATOM 2637 C C . MET B 1 168 ? -3.678 0.788 -1.469 1 92.38 168 MET B C 1
ATOM 2639 O O . MET B 1 168 ? -3.234 -0.265 -1.008 1 92.38 168 MET B O 1
ATOM 2643 N N . VAL B 1 169 ? -4.809 0.909 -1.977 1 92.75 169 VAL B N 1
ATOM 2644 C CA . VAL B 1 169 ? -5.812 -0.15 -1.927 1 92.75 169 VAL B CA 1
ATOM 2645 C C . VAL B 1 169 ? -6.117 -0.64 -3.34 1 92.75 169 VAL B C 1
ATOM 2647 O O . VAL B 1 169 ? -6.758 0.064 -4.121 1 92.75 169 VAL B O 1
ATOM 2650 N N . PRO B 1 170 ? -5.723 -1.828 -3.631 1 90.38 170 PRO B N 1
ATOM 2651 C CA . PRO B 1 170 ? -6.027 -2.373 -4.957 1 90.38 170 PRO B CA 1
ATOM 2652 C C . PRO B 1 170 ? -7.527 -2.502 -5.211 1 90.38 170 PRO B C 1
ATOM 2654 O O . PRO B 1 170 ? -8.32 -2.523 -4.262 1 90.38 170 PRO B O 1
ATOM 2657 N N . PRO B 1 171 ? -7.887 -2.658 -6.469 1 88.12 171 PRO B N 1
ATOM 2658 C CA . PRO B 1 171 ? -9.305 -2.73 -6.82 1 88.12 171 PRO B CA 1
ATOM 2659 C C . PRO B 1 171 ? -10.016 -3.918 -6.168 1 88.12 171 PRO B C 1
ATOM 2661 O O . PRO B 1 171 ? -11.203 -3.832 -5.844 1 88.12 171 PRO B O 1
ATOM 2664 N N . ALA B 1 172 ? -9.289 -4.949 -5.945 1 86.06 172 ALA B N 1
ATOM 2665 C CA . ALA B 1 172 ? -9.891 -6.164 -5.406 1 86.06 172 ALA B CA 1
ATOM 2666 C C . ALA B 1 172 ? -10.391 -5.949 -3.98 1 86.06 172 ALA B C 1
ATOM 2668 O O . ALA B 1 172 ? -11.172 -6.746 -3.459 1 86.06 172 ALA B O 1
ATOM 2669 N N . TYR B 1 173 ? -9.945 -4.895 -3.367 1 89.5 173 TYR B N 1
ATOM 2670 C CA . TYR B 1 173 ? -10.297 -4.621 -1.979 1 89.5 173 TYR B CA 1
ATOM 2671 C C . TYR B 1 173 ? -11.539 -3.738 -1.9 1 89.5 173 TYR B C 1
ATOM 2673 O O . TYR B 1 173 ? -12.086 -3.516 -0.815 1 89.5 173 TYR B O 1
ATOM 2681 N N . LEU B 1 174 ? -11.891 -3.244 -2.979 1 87.5 174 LEU B N 1
ATOM 2682 C CA . LEU B 1 174 ? -12.977 -2.277 -2.975 1 87.5 174 LEU B CA 1
ATOM 2683 C C . LEU B 1 174 ? -14.328 -2.98 -3.043 1 87.5 174 LEU B C 1
ATOM 2685 O O . LEU B 1 174 ? -14.453 -4.039 -3.666 1 87.5 174 LEU B O 1
ATOM 2689 N N . ALA B 1 175 ? -15.195 -2.561 -2.152 1 73.94 175 ALA B N 1
ATOM 2690 C CA . ALA B 1 175 ? -16.547 -3.127 -2.096 1 73.94 175 ALA B CA 1
ATOM 2691 C C . ALA B 1 175 ? -17.484 -2.396 -3.047 1 73.94 175 ALA B C 1
ATOM 2693 O O . ALA B 1 175 ? -17.359 -1.188 -3.256 1 73.94 175 ALA B O 1
ATOM 2694 N N . GLY B 1 176 ? -18.547 -3.188 -3.795 1 59.12 176 GLY B N 1
ATOM 2695 C CA . GLY B 1 176 ? -19.781 -2.609 -4.309 1 59.12 176 GLY B CA 1
ATOM 2696 C C . GLY B 1 176 ? -19.844 -2.596 -5.824 1 59.12 176 GLY B C 1
ATOM 2697 O O . GLY B 1 176 ? -18.812 -2.621 -6.496 1 59.12 176 GLY B O 1
ATOM 2698 N N . SER B 1 177 ? -20.703 -3.143 -6.523 1 52.84 177 SER B N 1
ATOM 2699 C CA . SER B 1 177 ? -21.172 -3.182 -7.906 1 52.84 177 SER B CA 1
ATOM 2700 C C . SER B 1 177 ? -21.219 -1.785 -8.516 1 52.84 177 SER B C 1
ATOM 2702 O O . SER B 1 177 ? -21.391 -1.636 -9.727 1 52.84 177 SER B O 1
ATOM 2704 N N . GLY B 1 178 ? -20.891 -0.638 -7.652 1 50.22 178 GLY B N 1
ATOM 2705 C CA . GLY B 1 178 ? -21 0.749 -8.07 1 50.22 178 GLY B CA 1
ATOM 2706 C C . GLY B 1 178 ? -19.844 1.613 -7.617 1 50.22 178 GLY B C 1
ATOM 2707 O O . GLY B 1 178 ? -18.688 1.309 -7.906 1 50.22 178 GLY B O 1
ATOM 2708 N N . ALA B 1 179 ? -20.266 2.453 -6.766 1 57.28 179 ALA B N 1
ATOM 2709 C CA . ALA B 1 179 ? -19.297 3.443 -6.305 1 57.28 179 ALA B CA 1
ATOM 2710 C C . ALA B 1 179 ? -18.219 2.797 -5.441 1 57.28 179 ALA B C 1
ATOM 2712 O O . ALA B 1 179 ? -18.516 2.102 -4.469 1 57.28 179 ALA B O 1
ATOM 2713 N N . SER B 1 180 ? -16.906 2.723 -5.855 1 73.44 180 SER B N 1
ATOM 2714 C CA . SER B 1 180 ? -15.773 2.096 -5.191 1 73.44 180 SER B CA 1
ATOM 2715 C C . SER B 1 180 ? -15.602 2.621 -3.77 1 73.44 180 SER B C 1
ATOM 2717 O O . SER B 1 180 ? -15.516 3.834 -3.557 1 73.44 180 SER B O 1
ATOM 2719 N N . GLU B 1 181 ? -16.094 1.844 -2.828 1 87.31 181 GLU B N 1
ATOM 2720 C CA . GLU B 1 181 ? -15.945 2.174 -1.413 1 87.31 181 GLU B CA 1
ATOM 2721 C C . GLU B 1 181 ? -14.773 1.42 -0.787 1 87.31 181 GLU B C 1
ATOM 2723 O O . GLU B 1 181 ? -14.562 0.241 -1.077 1 87.31 181 GLU B O 1
ATOM 2728 N N . VAL B 1 182 ? -14.055 2.293 0.016 1 89.38 182 VAL B N 1
ATOM 2729 C CA . VAL B 1 182 ? -12.945 1.685 0.746 1 89.38 182 VAL B CA 1
ATOM 2730 C C . VAL B 1 182 ? -13.359 1.437 2.195 1 89.38 182 VAL B C 1
ATOM 2732 O O . VAL B 1 182 ? -13.766 2.363 2.9 1 89.38 182 VAL B O 1
ATOM 2735 N N . SER B 1 183 ? -13.406 0.174 2.621 1 92.81 183 SER B N 1
ATOM 2736 C CA . SER B 1 183 ? -13.531 -0.135 4.043 1 92.81 183 SER B CA 1
ATOM 2737 C C . SER B 1 183 ? -12.188 -0.017 4.758 1 92.81 183 SER B C 1
ATOM 2739 O O . SER B 1 183 ? -11.234 -0.724 4.422 1 92.81 183 SER B O 1
ATOM 2741 N N . LEU B 1 184 ? -12.117 0.912 5.781 1 95.56 184 LEU B N 1
ATOM 2742 C CA . LEU B 1 184 ? -10.836 1.277 6.371 1 95.56 184 LEU B CA 1
ATOM 2743 C C . LEU B 1 184 ? -10.906 1.246 7.891 1 95.56 184 LEU B C 1
ATOM 2745 O O . LEU B 1 184 ? -11.844 1.792 8.484 1 95.56 184 LEU B O 1
ATOM 2749 N N . ASP B 1 185 ? -10.023 0.51 8.484 1 97.56 185 ASP B N 1
ATOM 2750 C CA . ASP B 1 185 ? -9.773 0.669 9.914 1 97.56 185 ASP B CA 1
ATOM 2751 C C . ASP B 1 185 ? -8.734 1.757 10.172 1 97.56 185 ASP B C 1
ATOM 2753 O O . ASP B 1 185 ? -7.645 1.732 9.594 1 97.56 185 ASP B O 1
ATOM 2757 N N . VAL B 1 186 ? -9.094 2.697 11.055 1 97.94 186 VAL B N 1
ATOM 2758 C CA . VAL B 1 186 ? -8.203 3.814 11.352 1 97.94 186 VAL B CA 1
ATOM 2759 C C . VAL B 1 186 ? -7.906 3.852 12.852 1 97.94 186 VAL B C 1
ATOM 2761 O O . VAL B 1 186 ? -8.828 3.775 13.672 1 97.94 186 VAL B O 1
ATOM 2764 N N . ARG B 1 187 ? -6.641 3.953 13.172 1 98 187 ARG B N 1
ATOM 2765 C CA . ARG B 1 187 ? -6.219 4.188 14.555 1 98 187 ARG B CA 1
ATOM 2766 C C . ARG B 1 187 ? -5.207 5.324 14.625 1 98 187 ARG B C 1
ATOM 2768 O O . ARG B 1 187 ? -4.199 5.316 13.914 1 98 187 ARG B O 1
ATOM 2775 N N . ILE B 1 188 ? -5.457 6.254 15.445 1 96.69 188 ILE B N 1
ATOM 2776 C CA . ILE B 1 188 ? -4.535 7.359 15.672 1 96.69 188 ILE B CA 1
ATOM 2777 C C . ILE B 1 188 ? -3.961 7.27 17.094 1 96.69 188 ILE B C 1
ATOM 2779 O O . ILE B 1 188 ? -4.695 7.031 18.047 1 96.69 188 ILE B O 1
ATOM 2783 N N . ASP B 1 189 ? -2.68 7.445 17.172 1 95.56 189 ASP B N 1
ATOM 2784 C CA . ASP B 1 189 ? -1.997 7.43 18.469 1 95.56 189 ASP B CA 1
ATOM 2785 C C . ASP B 1 189 ? -1.271 8.75 18.719 1 95.56 189 ASP B C 1
ATOM 2787 O O . ASP B 1 189 ? -0.768 9.375 17.781 1 95.56 189 ASP B O 1
ATOM 2791 N N . ARG B 1 190 ? -1.221 9.07 19.984 1 91.56 190 ARG B N 1
ATOM 2792 C CA . ARG B 1 190 ? -0.337 10.172 20.359 1 91.56 190 ARG B CA 1
ATOM 2793 C C . ARG B 1 190 ? 1.091 9.672 20.578 1 91.56 190 ARG B C 1
ATOM 2795 O O . ARG B 1 190 ? 1.306 8.594 21.125 1 91.56 190 ARG B O 1
ATOM 2802 N N . VAL B 1 191 ? 1.997 10.352 19.922 1 83.12 191 VAL B N 1
ATOM 2803 C CA . VAL B 1 191 ? 3.387 9.93 20.062 1 83.12 191 VAL B CA 1
ATOM 2804 C C . VAL B 1 191 ? 4.152 10.953 20.891 1 83.12 191 VAL B C 1
ATOM 2806 O O . VAL B 1 191 ? 3.826 12.141 20.891 1 83.12 191 VAL B O 1
#

pLDDT: mean 86.81, std 12.88, range [31.19, 98.12]

Nearest PDB structures (foldseek):
  4i7b-assembly1_A  TM=6.809E-01  e=3.195E-09  Homo sapiens
  4ca1-assembly1_A  TM=6.523E-01  e=3.164E-08  Homo sapiens
  4i7b-assembly1_A  TM=6.804E-01  e=3.746E-09  Homo sapiens
  4ca1-assembly1_A  TM=6.529E-01  e=2.006E-08  Homo sapiens

Foldseek 3Di:
DPPCVVQQWDAAPFPPGRDTDRPVCNVVCQQAPQRAWFAAAAPPDGDIHFPLVSVVCCCPVVVAAEDEDEAPDKDKDKDLDQWHWYADPVVRWIKIWGWDDDPQKIKIAIATEGGHQNPDFFKWKKKKFAFDDPPQDPTGMDMDTGPGHGYHRDYHHDDRVPDPDITIGHQRRFDDPDRGITTMIMHMHTD/DPPCVVQQWDFAPFPPGRDTDRPVCNVVCQQAPQRAWFAAAAPPDGDIHFPLVNVVCCCPVVVAAEDEDEAPDKDKDKDLDQWHWYADPVVRWIKIWGWDDDPQKIKIAIATEGGHQNPDFFKWKKKKFAFDDPPQDPTGMDMDTGPGHGYHRDYHHDDRVPDPDITIGHQRRFDDPDRGITTMIMHMHTD

InterPro domains:
  IPR013010 Zinc finger, SIAH-type [PS51081] (5-63)
  IPR013083 Zinc finger, RING/FYVE/PHD-type [G3DSA:3.30.40.10] (3-58)
  IPR044286 E3 ubiquitin-protein ligase SINA-like, plant [PTHR46632] (1-191)